Protein 3KMI (pdb70)

Structure (mmCIF, N/CA/C/O backbone):
data_3KMI
#
_entry.id   3KMI
#
_cell.length_a   58.378
_cell.length_b   66.242
_cell.length_c   87.189
_cell.angle_alpha   90.00
_cell.angle_beta   90.00
_cell.angle_gamma   90.00
#
_symmetry.space_group_name_H-M   'P 21 21 21'
#
loop_
_entity.id
_entity.type
_entity.pdbx_description
1 polymer 'Putative membrane protein COG4129'
2 non-polymer 1,2-ETHANEDIOL
3 non-polymer 'FORMIC ACID'
4 water water
#
loop_
_atom_site.group_PDB
_atom_site.id
_atom_site.type_symbol
_atom_site.label_atom_id
_atom_site.label_alt_id
_atom_site.label_comp_id
_atom_site.label_asym_id
_atom_site.label_entity_id
_atom_site.label_seq_id
_atom_site.pdbx_PDB_ins_code
_atom_site.Cartn_x
_atom_site.Cartn_y
_atom_site.Cartn_z
_atom_site.occupancy
_atom_site.B_iso_or_equiv
_atom_site.auth_seq_id
_atom_site.auth_comp_id
_atom_site.auth_asym_id
_atom_site.auth_atom_id
_atom_site.pdbx_PDB_model_num
ATOM 1 N N . ASN A 1 6 ? 47.996 72.403 23.212 1.00 60.47 146 ASN A N 1
ATOM 2 C CA . ASN A 1 6 ? 47.335 71.475 22.244 1.00 60.31 146 ASN A CA 1
ATOM 3 C C . ASN A 1 6 ? 47.779 70.007 22.389 1.00 60.22 146 ASN A C 1
ATOM 4 O O . ASN A 1 6 ? 47.240 69.136 21.705 1.00 60.33 146 ASN A O 1
ATOM 6 N N . ILE A 1 7 ? 48.742 69.738 23.274 1.00 60.04 147 ILE A N 1
ATOM 7 C CA . ILE A 1 7 ? 49.249 68.366 23.508 1.00 59.53 147 ILE A CA 1
ATOM 8 C C . ILE A 1 7 ? 48.387 67.508 24.452 1.00 59.28 147 ILE A C 1
ATOM 9 O O . ILE A 1 7 ? 48.294 66.291 24.277 1.00 59.34 147 ILE A O 1
ATOM 14 N N . HIS A 1 8 ? 47.776 68.130 25.459 1.00 58.49 148 HIS A N 1
ATOM 15 C CA . HIS A 1 8 ? 46.855 67.404 26.338 1.00 57.49 148 HIS A CA 1
ATOM 16 C C . HIS A 1 8 ? 45.603 67.009 25.567 1.00 55.88 148 HIS A C 1
ATOM 17 O O . HIS A 1 8 ? 45.207 65.842 25.580 1.00 56.08 148 HIS A O 1
ATOM 24 N N . LYS A 1 9 ? 45.011 67.988 24.881 1.00 53.76 149 LYS A N 1
ATOM 25 C CA . LYS A 1 9 ? 43.879 67.781 23.982 1.00 51.31 149 LYS A CA 1
ATOM 26 C C . LYS A 1 9 ? 44.104 66.619 22.999 1.00 49.25 149 LYS A C 1
ATOM 27 O O . LYS A 1 9 ? 43.247 65.729 22.889 1.00 49.55 149 LYS A O 1
ATOM 29 N N . ILE A 1 10 ? 45.244 66.626 22.310 1.00 45.59 150 ILE A N 1
ATOM 30 C CA . ILE A 1 10 ? 45.544 65.598 21.318 1.00 42.32 150 ILE A CA 1
ATOM 31 C C . ILE A 1 10 ? 45.802 64.210 21.937 1.00 40.09 150 ILE A C 1
ATOM 32 O O . ILE A 1 10 ? 45.377 63.186 21.370 1.00 39.44 150 ILE A O 1
ATOM 37 N N A HIS A 1 11 ? 46.474 64.174 23.086 0.50 38.42 151 HIS A N 1
ATOM 38 N N B HIS A 1 11 ? 46.483 64.189 23.087 0.50 38.54 151 HIS A N 1
ATOM 39 C CA A HIS A 1 11 ? 46.734 62.902 23.759 0.50 36.66 151 HIS A CA 1
ATOM 40 C CA B HIS A 1 11 ? 46.750 62.955 23.842 0.50 36.90 151 HIS A CA 1
ATOM 41 C C A HIS A 1 11 ? 45.464 62.297 24.361 0.50 35.43 151 HIS A C 1
ATOM 42 C C B HIS A 1 11 ? 45.460 62.318 24.335 0.50 35.56 151 HIS A C 1
ATOM 43 O O A HIS A 1 11 ? 45.283 61.086 24.313 0.50 35.29 151 HIS A O 1
ATOM 44 O O B HIS A 1 11 ? 45.262 61.118 24.184 0.50 35.37 151 HIS A O 1
ATOM 57 N N . GLU A 1 12 ? 44.581 63.136 24.902 1.00 34.11 152 GLU A N 1
ATOM 58 C CA . GLU A 1 12 ? 43.301 62.659 25.432 1.00 31.87 152 GLU A CA 1
ATOM 59 C C . GLU A 1 12 ? 42.437 62.009 24.358 1.00 29.29 152 GLU A C 1
ATOM 60 O O . GLU A 1 12 ? 41.801 60.983 24.609 1.00 28.80 152 GLU A O 1
ATOM 66 N N . VAL A 1 13 ? 42.426 62.638 23.179 1.00 26.25 153 VAL A N 1
ATOM 67 C CA . VAL A 1 13 ? 41.665 62.201 22.016 1.00 23.14 153 VAL A CA 1
ATOM 68 C C . VAL A 1 13 ? 42.195 60.851 21.508 1.00 22.04 153 VAL A C 1
ATOM 69 O O . VAL A 1 13 ? 41.410 59.939 21.223 1.00 20.85 153 VAL A O 1
ATOM 73 N N A GLN A 1 14 ? 43.517 60.722 21.406 0.50 21.17 154 GLN A N 1
ATOM 74 N N B GLN A 1 14 ? 43.516 60.731 21.393 0.50 21.03 154 GLN A N 1
ATOM 75 C CA A GLN A 1 14 ? 44.125 59.475 20.947 0.50 20.93 154 GLN A CA 1
ATOM 76 C CA B GLN A 1 14 ? 44.136 59.482 20.959 0.50 20.67 154 GLN A CA 1
ATOM 77 C C A GLN A 1 14 ? 43.911 58.354 21.977 0.50 20.39 154 GLN A C 1
ATOM 78 C C B GLN A 1 14 ? 43.894 58.361 21.977 0.50 20.24 154 GLN A C 1
ATOM 79 O O A GLN A 1 14 ? 43.698 57.195 21.606 0.50 20.09 154 GLN A O 1
ATOM 80 O O B GLN A 1 14 ? 43.649 57.211 21.599 0.50 19.92 154 GLN A O 1
ATOM 91 N N . LYS A 1 15 ? 43.945 58.715 23.261 1.00 19.71 155 LYS A N 1
ATOM 92 C CA . LYS A 1 15 ? 43.618 57.799 24.359 1.00 19.26 155 LYS A CA 1
ATOM 93 C C . LYS A 1 15 ? 42.159 57.289 24.285 1.00 18.22 155 LYS A C 1
ATOM 94 O O . LYS A 1 15 ? 41.895 56.091 24.434 1.00 17.35 155 LYS A O 1
ATOM 100 N N . LYS A 1 16 ? 41.223 58.209 24.061 1.00 16.18 156 LYS A N 1
ATOM 101 C CA . LYS A 1 16 ? 39.820 57.840 23.940 1.00 15.55 156 LYS A CA 1
ATOM 102 C C . LYS A 1 16 ? 39.565 56.940 22.711 1.00 14.10 156 LYS A C 1
ATOM 103 O O . LYS A 1 16 ? 38.796 55.975 22.791 1.00 12.53 156 LYS A O 1
ATOM 109 N N . LEU A 1 17 ? 40.181 57.260 21.568 1.00 13.12 157 LEU A N 1
ATOM 110 C CA . LEU A 1 17 ? 40.043 56.420 20.365 1.00 13.46 157 LEU A CA 1
ATOM 111 C C . LEU A 1 17 ? 40.566 54.992 20.607 1.00 13.37 157 LEU A C 1
ATOM 112 O O . LEU A 1 17 ? 39.909 54.027 20.235 1.00 13.73 157 LEU A O 1
ATOM 117 N N . GLN A 1 18 ? 41.732 54.878 21.224 1.00 13.58 158 GLN A N 1
ATOM 118 C CA . GLN A 1 18 ? 42.241 53.565 21.611 1.00 14.29 158 GLN A CA 1
ATOM 119 C C . GLN A 1 18 ? 41.269 52.796 22.509 1.00 13.95 158 GLN A C 1
ATOM 120 O O . GLN A 1 18 ? 41.078 51.599 22.345 1.00 13.45 158 GLN A O 1
ATOM 126 N N . GLU A 1 19 ? 40.701 53.494 23.488 1.00 13.68 159 GLU A N 1
ATOM 127 C CA . GLU A 1 19 ? 39.759 52.884 24.409 1.00 12.88 159 GLU A CA 1
ATOM 128 C C . GLU A 1 19 ? 38.525 52.393 23.631 1.00 11.48 159 GLU A C 1
ATOM 129 O O . GLU A 1 19 ? 38.068 51.296 23.860 1.00 9.81 159 GLU A O 1
ATOM 135 N N . GLU A 1 20 ? 38.027 53.177 22.682 1.00 10.31 160 GLU A N 1
ATOM 136 C CA . GLU A 1 20 ? 36.910 52.737 21.855 1.00 11.57 160 GLU A CA 1
ATOM 137 C C . GLU A 1 20 ? 37.213 51.565 20.936 1.00 10.11 160 GLU A C 1
ATOM 138 O O . GLU A 1 20 ? 36.353 50.714 20.725 1.00 11.20 160 GLU A O 1
ATOM 144 N N . VAL A 1 21 ? 38.420 51.521 20.404 1.00 9.80 161 VAL A N 1
ATOM 145 C CA . VAL A 1 21 ? 38.883 50.384 19.617 1.00 9.56 161 VAL A CA 1
ATOM 146 C C . VAL A 1 21 ? 38.852 49.130 20.511 1.00 9.99 161 VAL A C 1
ATOM 147 O O . VAL A 1 21 ? 38.367 48.068 20.109 1.00 9.95 161 VAL A O 1
ATOM 151 N N . SER A 1 22 ? 39.320 49.283 21.733 1.00 9.75 162 SER A N 1
ATOM 152 C CA . SER A 1 22 ? 39.433 48.097 22.613 1.00 9.94 162 SER A CA 1
ATOM 153 C C . SER A 1 22 ? 38.050 47.592 22.972 1.00 9.41 162 SER A C 1
ATOM 154 O O . SER A 1 22 ? 37.813 46.377 23.029 1.00 9.24 162 SER A O 1
ATOM 157 N N . ILE A 1 23 ? 37.133 48.531 23.195 1.00 8.93 163 ILE A N 1
ATOM 158 C CA . ILE A 1 23 ? 35.746 48.168 23.500 1.00 9.95 163 ILE A CA 1
ATOM 159 C C . ILE A 1 23 ? 35.143 47.266 22.402 1.00 9.59 163 ILE A C 1
ATOM 160 O O . ILE A 1 23 ? 34.521 46.253 22.702 1.00 9.43 163 ILE A O 1
ATOM 165 N N . VAL A 1 24 ? 35.335 47.648 21.142 1.00 9.39 164 VAL A N 1
ATOM 166 C CA . VAL A 1 24 ? 34.811 46.890 20.012 1.00 9.84 164 VAL A CA 1
ATOM 167 C C . VAL A 1 24 ? 35.557 45.547 19.967 1.00 9.43 164 VAL A C 1
ATOM 168 O O . VAL A 1 24 ? 34.965 44.531 19.675 1.00 9.79 164 VAL A O 1
ATOM 172 N N . LEU A 1 25 ? 36.867 45.561 20.189 1.00 8.84 165 LEU A N 1
ATOM 173 C CA . LEU A 1 25 ? 37.631 44.310 20.189 1.00 9.26 165 LEU A CA 1
ATOM 174 C C . LEU A 1 25 ? 37.082 43.299 21.213 1.00 9.15 165 LEU A C 1
ATOM 175 O O . LEU A 1 25 ? 36.913 42.100 20.924 1.00 8.53 165 LEU A O 1
ATOM 180 N N . ILE A 1 26 ? 36.811 43.780 22.417 1.00 9.68 166 ILE A N 1
ATOM 181 C CA . ILE A 1 26 ? 36.267 42.919 23.467 1.00 9.64 166 ILE A CA 1
ATOM 182 C C . ILE A 1 26 ? 34.852 42.414 23.080 1.00 10.69 166 ILE A C 1
ATOM 183 O O . ILE A 1 26 ? 34.492 41.268 23.379 1.00 10.14 166 ILE A O 1
ATOM 188 N N . ASP A 1 27 ? 34.059 43.274 22.428 1.00 10.49 167 ASP A N 1
ATOM 189 C CA . ASP A 1 27 ? 32.737 42.824 21.922 1.00 11.97 167 ASP A CA 1
ATOM 190 C C . ASP A 1 27 ? 32.937 41.643 21.013 1.00 12.11 167 ASP A C 1
ATOM 191 O O . ASP A 1 27 ? 32.162 40.701 21.084 1.00 12.86 167 ASP A O 1
ATOM 196 N N . ILE A 1 28 ? 33.951 41.717 20.138 1.00 11.06 168 ILE A N 1
ATOM 197 C CA . ILE A 1 28 ? 34.281 40.593 19.240 1.00 11.54 168 ILE A CA 1
ATOM 198 C C . ILE A 1 28 ? 34.614 39.285 20.013 1.00 10.83 168 ILE A C 1
ATOM 199 O O . ILE A 1 28 ? 34.025 38.205 19.757 1.00 11.02 168 ILE A O 1
ATOM 204 N N . ALA A 1 29 ? 35.505 39.382 20.980 1.00 10.51 169 ALA A N 1
ATOM 205 C CA . ALA A 1 29 ? 35.838 38.213 21.830 1.00 9.75 169 ALA A CA 1
ATOM 206 C C . ALA A 1 29 ? 34.552 37.594 22.443 1.00 10.56 169 ALA A C 1
ATOM 207 O O . ALA A 1 29 ? 34.445 36.372 22.546 1.00 9.61 169 ALA A O 1
ATOM 209 N N . ASP A 1 30 ? 33.609 38.435 22.878 1.00 11.24 170 ASP A N 1
ATOM 210 C CA . ASP A 1 30 ? 32.354 37.953 23.505 1.00 12.28 170 ASP A CA 1
ATOM 211 C C . ASP A 1 30 ? 31.443 37.254 22.506 1.00 12.38 170 ASP A C 1
ATOM 212 O O . ASP A 1 30 ? 30.662 36.358 22.863 1.00 12.35 170 ASP A O 1
ATOM 217 N N . ILE A 1 31 ? 31.486 37.704 21.256 1.00 11.57 171 ILE A N 1
ATOM 218 C CA . ILE A 1 31 ? 30.662 37.106 20.207 1.00 12.09 171 ILE A CA 1
ATOM 219 C C . ILE A 1 31 ? 31.118 35.666 19.906 1.00 11.97 171 ILE A C 1
ATOM 220 O O . ILE A 1 31 ? 30.282 34.759 19.715 1.00 10.99 171 ILE A O 1
ATOM 225 N N . ILE A 1 32 ? 32.436 35.437 19.924 1.00 11.02 172 ILE A N 1
ATOM 226 C CA . ILE A 1 32 ? 32.960 34.071 19.723 1.00 10.30 172 ILE A CA 1
ATOM 227 C C . ILE A 1 32 ? 32.304 33.076 20.686 1.00 11.08 172 ILE A C 1
ATOM 228 O O . ILE A 1 32 ? 31.911 31.972 20.275 1.00 10.27 172 ILE A O 1
ATOM 233 N N . VAL A 1 33 ? 32.169 33.483 21.951 1.00 11.89 173 VAL A N 1
ATOM 234 C CA . VAL A 1 33 ? 31.659 32.607 23.017 1.00 14.09 173 VAL A CA 1
ATOM 235 C C . VAL A 1 33 ? 30.134 32.607 23.090 1.00 15.41 173 VAL A C 1
ATOM 236 O O . VAL A 1 33 ? 29.549 31.585 23.383 1.00 16.63 173 VAL A O 1
ATOM 240 N N . ASN A 1 34 ? 29.497 33.739 22.815 1.00 18.77 174 ASN A N 1
ATOM 241 C CA . ASN A 1 34 ? 28.013 33.814 22.749 1.00 21.23 174 ASN A CA 1
ATOM 242 C C . ASN A 1 34 ? 27.493 34.376 21.435 1.00 22.40 174 ASN A C 1
ATOM 243 O O . ASN A 1 34 ? 27.070 35.525 21.404 1.00 22.83 174 ASN A O 1
ATOM 248 N N . PRO A 1 35 ? 27.515 33.584 20.342 1.00 24.07 175 PRO A N 1
ATOM 249 C CA . PRO A 1 35 ? 27.151 34.153 19.033 1.00 25.64 175 PRO A CA 1
ATOM 250 C C . PRO A 1 35 ? 25.775 34.838 18.984 1.00 27.16 175 PRO A C 1
ATOM 251 O O . PRO A 1 35 ? 25.599 35.834 18.270 1.00 27.31 175 PRO A O 1
ATOM 255 N N . LYS A 1 36 ? 24.824 34.313 19.750 1.00 28.61 176 LYS A N 1
ATOM 256 C CA . LYS A 1 36 ? 23.420 34.685 19.584 1.00 30.40 176 LYS A CA 1
ATOM 257 C C . LYS A 1 36 ? 22.946 35.706 20.612 1.00 31.04 176 LYS A C 1
ATOM 258 O O . LYS A 1 36 ? 21.856 36.274 20.465 1.00 31.46 176 LYS A O 1
ATOM 264 N N . LYS A 1 37 ? 23.756 35.937 21.646 1.00 31.69 177 LYS A N 1
ATOM 265 C CA . LYS A 1 37 ? 23.443 36.972 22.630 1.00 31.54 177 LYS A CA 1
ATOM 266 C C . LYS A 1 37 ? 23.461 38.346 21.967 1.00 31.30 177 LYS A C 1
ATOM 267 O O . LYS A 1 37 ? 24.408 38.716 21.240 1.00 31.00 177 LYS A O 1
ATOM 273 N N . GLU A 1 38 ? 22.379 39.088 22.199 1.00 30.72 178 GLU A N 1
ATOM 274 C CA . GLU A 1 38 ? 22.348 40.502 21.889 1.00 29.65 178 GLU A CA 1
ATOM 275 C C . GLU A 1 38 ? 23.612 41.141 22.439 1.00 28.51 178 GLU A C 1
ATOM 276 O O . GLU A 1 38 ? 23.988 40.924 23.601 1.00 28.37 178 GLU A O 1
ATOM 282 N N . ASN A 1 39 ? 24.285 41.908 21.594 1.00 27.01 179 ASN A N 1
ATOM 283 C CA . ASN A 1 39 ? 25.561 42.451 21.971 1.00 25.39 179 ASN A CA 1
ATOM 284 C C . ASN A 1 39 ? 25.752 43.907 21.499 1.00 23.73 179 ASN A C 1
ATOM 285 O O . ASN A 1 39 ? 24.926 44.439 20.748 1.00 24.24 179 ASN A O 1
ATOM 290 N N . GLY A 1 40 ? 26.819 44.546 21.976 1.00 21.25 180 GLY A N 1
ATOM 291 C CA . GLY A 1 40 ? 27.041 45.965 21.745 1.00 18.23 180 GLY A CA 1
ATOM 292 C C . GLY A 1 40 ? 27.958 46.310 20.586 1.00 16.35 180 GLY A C 1
ATOM 293 O O . GLY A 1 40 ? 28.250 47.483 20.386 1.00 15.27 180 GLY A O 1
ATOM 294 N N . TYR A 1 41 ? 28.375 45.314 19.809 1.00 14.24 181 TYR A N 1
ATOM 295 C CA . TYR A 1 41 ? 29.268 45.531 18.664 1.00 15.01 181 TYR A CA 1
ATOM 296 C C . TYR A 1 41 ? 28.798 46.687 17.795 1.00 14.77 181 TYR A C 1
ATOM 297 O O . TYR A 1 41 ? 29.595 47.599 17.476 1.00 15.25 181 TYR A O 1
ATOM 306 N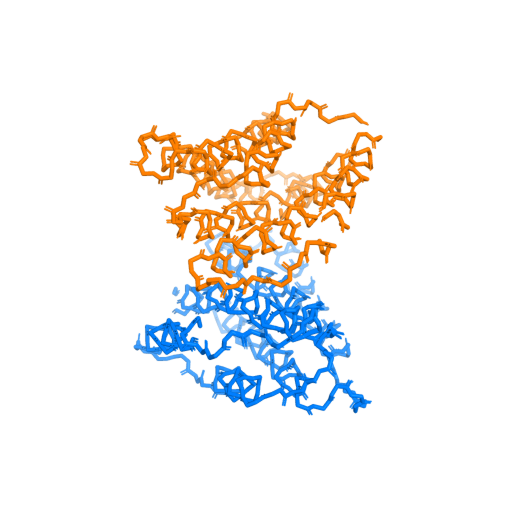 N . SER A 1 42 ? 27.515 46.687 17.443 1.00 13.13 182 SER A N 1
ATOM 307 C CA . SER A 1 42 ? 27.019 47.654 16.479 1.00 14.01 182 SER A CA 1
ATOM 308 C C . SER A 1 42 ? 27.070 49.065 17.019 1.00 14.05 182 SER A C 1
ATOM 309 O O . SER A 1 42 ? 27.582 49.992 16.368 1.00 12.46 182 SER A O 1
ATOM 312 N N . ARG A 1 43 ? 26.494 49.219 18.205 1.00 13.86 183 ARG A N 1
ATOM 313 C CA . ARG A 1 43 ? 26.502 50.487 18.908 1.00 14.25 183 ARG A CA 1
ATOM 314 C C . ARG A 1 43 ? 27.924 50.962 19.122 1.00 12.47 183 ARG A C 1
ATOM 315 O O . ARG A 1 43 ? 28.232 52.132 18.899 1.00 12.19 183 ARG A O 1
ATOM 323 N N . ASP A 1 44 ? 28.806 50.051 19.511 1.00 11.07 184 ASP A N 1
ATOM 324 C CA . ASP A 1 44 ? 30.174 50.455 19.868 1.00 9.99 184 ASP A CA 1
ATOM 325 C C . ASP A 1 44 ? 31.020 50.839 18.665 1.00 9.53 184 ASP A C 1
ATOM 326 O O . ASP A 1 44 ? 31.856 51.748 18.738 1.00 8.44 184 ASP A O 1
ATOM 331 N N . LEU A 1 45 ? 30.822 50.129 17.555 1.00 9.74 185 LEU A N 1
ATOM 332 C CA . LEU A 1 45 ? 31.422 50.499 16.279 1.00 9.70 185 LEU A CA 1
ATOM 333 C C . LEU A 1 45 ? 30.940 51.841 15.739 1.00 9.64 185 LEU A C 1
ATOM 334 O O . LEU A 1 45 ? 31.739 52.653 15.287 1.00 10.51 185 LEU A O 1
ATOM 339 N N . TYR A 1 46 ? 29.638 52.083 15.791 1.00 10.84 186 TYR A N 1
ATOM 340 C CA . TYR A 1 46 ? 29.125 53.386 15.442 1.00 12.27 186 TYR A CA 1
ATOM 341 C C . TYR A 1 46 ? 29.731 54.512 16.280 1.00 12.02 186 TYR A C 1
ATOM 342 O O . TYR A 1 46 ? 30.066 55.546 15.752 1.00 12.50 186 TYR A O 1
ATOM 351 N N . THR A 1 47 ? 29.868 54.314 17.582 1.00 12.08 187 THR A N 1
ATOM 352 C CA . THR A 1 47 ? 30.453 55.344 18.449 1.00 12.22 187 THR A CA 1
ATOM 353 C C . THR A 1 47 ? 31.909 55.634 18.025 1.00 11.54 187 THR A C 1
ATOM 354 O O . THR A 1 47 ? 32.356 56.794 17.935 1.00 12.06 187 THR A O 1
ATOM 358 N N . LEU A 1 48 ? 32.656 54.573 17.792 1.00 11.79 188 LEU A N 1
ATOM 359 C CA . LEU A 1 48 ? 34.041 54.694 17.338 1.00 10.12 188 LEU A CA 1
ATOM 360 C C . LEU A 1 48 ? 34.117 55.372 15.978 1.00 10.12 188 LEU A C 1
ATOM 361 O O . LEU A 1 48 ? 34.945 56.265 15.795 1.00 11.07 188 LEU A O 1
ATOM 366 N N . ASN A 1 49 ? 33.276 54.963 15.021 1.00 10.91 189 ASN A N 1
ATOM 367 C CA . ASN A 1 49 ? 33.267 55.632 13.724 1.00 12.02 189 ASN A CA 1
ATOM 368 C C . ASN A 1 49 ? 32.930 57.122 13.888 1.00 13.05 189 ASN A C 1
ATOM 369 O O . ASN A 1 49 ? 33.533 57.968 13.210 1.00 14.56 189 ASN A O 1
ATOM 374 N N . SER A 1 50 ? 31.961 57.439 14.763 1.00 13.06 190 SER A N 1
ATOM 375 C CA . SER A 1 50 ? 31.549 58.854 14.930 1.00 13.18 190 SER A CA 1
ATOM 376 C C . SER A 1 50 ? 32.698 59.690 15.555 1.00 12.24 190 SER A C 1
ATOM 377 O O . SER A 1 50 ? 32.905 60.862 15.189 1.00 11.62 190 SER A O 1
ATOM 380 N N . LEU A 1 51 ? 33.435 59.095 16.487 1.00 11.32 191 LEU A N 1
ATOM 381 C CA . LEU A 1 51 ? 34.640 59.754 17.062 1.00 11.45 191 LEU A CA 1
ATOM 382 C C . LEU A 1 51 ? 35.813 59.900 16.103 1.00 11.76 191 LEU A C 1
ATOM 383 O O . LEU A 1 51 ? 36.602 60.895 16.169 1.00 11.56 191 LEU A O 1
ATOM 388 N N . ILE A 1 52 ? 35.987 58.909 15.234 1.00 11.58 192 ILE A N 1
ATOM 389 C CA . ILE A 1 52 ? 37.011 59.012 14.205 1.00 11.91 192 ILE A CA 1
ATOM 390 C C . ILE A 1 52 ? 36.647 60.177 13.300 1.00 12.78 192 ILE A C 1
ATOM 391 O O . ILE A 1 52 ? 37.512 61.005 12.955 1.00 11.50 192 ILE A O 1
ATOM 396 N N . ASP A 1 53 ? 35.353 60.289 12.959 1.00 12.92 193 ASP A N 1
ATOM 397 C CA . ASP A 1 53 ? 34.929 61.369 12.046 1.00 14.01 193 ASP A CA 1
ATOM 398 C C . ASP A 1 53 ? 35.031 62.745 12.685 1.00 13.69 193 ASP A C 1
ATOM 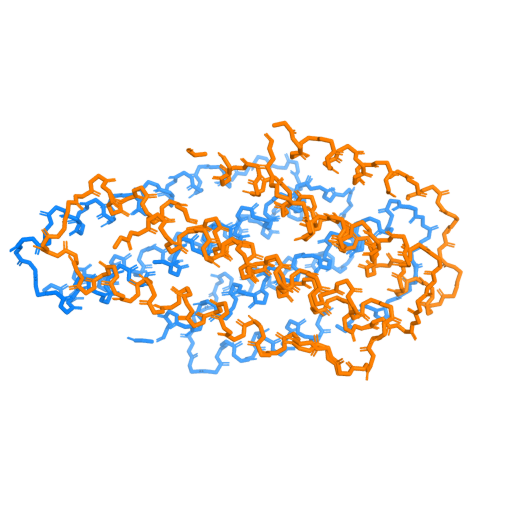399 O O . ASP A 1 53 ? 35.476 63.684 12.045 1.00 13.98 193 ASP A O 1
ATOM 404 N N . SER A 1 54 ? 34.555 62.878 13.920 1.00 13.70 194 SER A N 1
ATOM 405 C CA . SER A 1 54 ? 34.636 64.172 14.573 1.00 13.90 194 SER A CA 1
ATOM 406 C C . SER A 1 54 ? 36.097 64.581 14.820 1.00 13.96 194 SER A C 1
ATOM 407 O O . SER A 1 54 ? 36.452 65.769 14.705 1.00 14.94 194 SER A O 1
ATOM 410 N N . SER A 1 55 ? 36.950 63.615 15.137 1.00 13.81 195 SER A N 1
ATOM 411 C CA . SER A 1 55 ? 38.328 63.938 15.422 1.00 13.79 195 SER A CA 1
ATOM 412 C C . SER A 1 55 ? 39.008 64.440 14.180 1.00 13.93 195 SER A C 1
ATOM 413 O O . SER A 1 55 ? 39.740 65.430 14.228 1.00 14.96 195 SER A O 1
ATOM 416 N N . ILE A 1 56 ? 38.750 63.795 13.048 1.00 14.04 196 ILE A N 1
ATOM 417 C CA . ILE A 1 56 ? 39.361 64.212 11.783 1.00 14.24 196 ILE A CA 1
ATOM 418 C C . ILE A 1 56 ? 38.797 65.539 11.313 1.00 15.02 196 ILE A C 1
ATOM 419 O O . ILE A 1 56 ? 39.560 66.422 10.891 1.00 14.34 196 ILE A O 1
ATOM 424 N N . SER A 1 57 ? 37.473 65.702 11.436 1.00 14.68 197 SER A N 1
ATOM 425 C CA . SER A 1 57 ? 36.814 66.934 11.014 1.00 15.94 197 SER A CA 1
ATOM 426 C C . SER A 1 57 ? 37.338 68.114 11.806 1.00 16.48 197 SER A C 1
ATOM 427 O O . SER A 1 57 ? 37.585 69.180 11.241 1.00 17.15 197 SER A O 1
ATOM 430 N N . GLU A 1 58 ? 37.518 67.921 13.107 1.00 17.19 198 GLU A N 1
ATOM 431 C CA . GLU A 1 58 ? 38.121 68.947 13.951 1.00 18.37 198 GLU A CA 1
ATOM 432 C C . GLU A 1 58 ? 39.562 69.286 13.518 1.00 17.96 198 GLU A C 1
ATOM 433 O O . GLU A 1 58 ? 39.942 70.448 13.465 1.00 17.09 198 GLU A O 1
ATOM 439 N N . THR A 1 59 ? 40.331 68.274 13.153 1.00 17.77 199 THR A N 1
ATOM 440 C CA . THR A 1 59 ? 41.700 68.505 12.723 1.00 17.74 199 THR A CA 1
ATOM 441 C C . THR A 1 59 ? 41.715 69.318 11.417 1.00 17.79 199 THR A C 1
ATOM 442 O O . THR A 1 59 ? 42.517 70.236 11.275 1.00 17.68 199 THR A O 1
ATOM 446 N N . TYR A 1 60 ? 40.803 68.997 10.494 1.00 18.16 200 TYR A N 1
ATOM 447 C CA . TYR A 1 60 ? 40.732 69.650 9.184 1.00 19.20 200 TYR A CA 1
ATOM 448 C C . TYR A 1 60 ? 40.309 71.094 9.338 1.00 19.41 200 TYR A C 1
ATOM 449 O O . TYR A 1 60 ? 40.800 71.971 8.636 1.00 18.42 200 TYR A O 1
ATOM 458 N N . ASP A 1 61 ? 39.361 71.313 10.244 1.00 19.58 201 ASP A N 1
ATOM 459 C CA . ASP A 1 61 ? 38.859 72.638 10.562 1.00 20.47 201 ASP A CA 1
ATOM 460 C C . ASP A 1 61 ? 39.999 73.591 10.944 1.00 21.13 201 ASP A C 1
ATOM 461 O O . ASP A 1 61 ? 39.929 74.798 10.642 1.00 20.28 201 ASP A O 1
ATOM 466 N N . ASN A 1 62 ? 41.041 73.035 11.568 1.00 21.70 202 ASN A N 1
ATOM 467 C CA . ASN A 1 62 ? 42.094 73.819 12.235 1.00 22.90 202 ASN A CA 1
ATOM 468 C C . ASN A 1 62 ? 43.439 73.734 11.558 1.00 23.85 202 ASN A C 1
ATOM 469 O O . ASN A 1 62 ? 44.452 74.127 12.146 1.00 24.13 202 ASN A O 1
ATOM 474 N N . ILE A 1 63 ? 43.479 73.232 10.331 1.00 24.68 203 ILE A N 1
ATOM 475 C CA . ILE A 1 63 ? 44.750 73.206 9.604 1.00 25.44 203 ILE A CA 1
ATOM 476 C C . ILE A 1 63 ? 45.322 74.625 9.455 1.00 25.93 203 ILE A C 1
ATOM 477 O O . ILE A 1 63 ? 46.543 74.818 9.558 1.00 25.68 203 ILE A O 1
ATOM 482 N N A ASN A 1 64 ? 44.447 75.608 9.241 0.50 25.94 204 ASN A N 1
ATOM 483 N N B ASN A 1 64 ? 44.430 75.601 9.252 0.50 25.78 204 ASN A N 1
ATOM 484 C CA A ASN A 1 64 ? 44.868 76.996 9.062 0.50 26.18 204 ASN A CA 1
ATOM 485 C CA B ASN A 1 64 ? 44.804 77.006 9.078 0.50 25.87 204 ASN A CA 1
ATOM 486 C C A ASN A 1 64 ? 45.546 77.617 10.286 0.50 26.06 204 ASN A C 1
ATOM 487 C C B ASN A 1 64 ? 45.510 77.630 10.284 0.50 25.87 204 ASN A C 1
ATOM 488 O O A ASN A 1 64 ? 46.350 78.532 10.141 0.50 26.26 204 ASN A O 1
ATOM 489 O O B ASN A 1 64 ? 46.301 78.553 10.122 0.50 26.07 204 ASN A O 1
ATOM 498 N N . ASN A 1 65 ? 45.226 77.106 11.475 1.00 25.98 205 ASN A N 1
ATOM 499 C CA . ASN A 1 65 ? 45.731 77.649 12.734 1.00 26.28 205 ASN A CA 1
ATOM 500 C C . ASN A 1 65 ? 46.588 76.687 13.561 1.00 26.77 205 ASN A C 1
ATOM 501 O O . ASN A 1 65 ? 46.921 76.979 14.712 1.00 26.97 205 ASN A O 1
ATOM 506 N N . THR A 1 66 ? 46.958 75.546 12.989 1.00 27.24 206 THR A N 1
ATOM 507 C CA . THR A 1 66 ? 47.737 74.568 13.748 1.00 27.09 206 THR A CA 1
ATOM 508 C C . THR A 1 66 ? 49.156 74.422 13.245 1.00 27.12 206 THR A C 1
ATOM 509 O O . THR A 1 66 ? 49.421 74.502 12.033 1.00 27.03 206 THR A O 1
ATOM 513 N N . LEU A 1 67 ? 50.070 74.230 14.197 1.00 26.79 207 LEU A N 1
ATOM 514 C CA . LEU A 1 67 ? 51.411 73.819 13.884 1.00 26.69 207 LEU A CA 1
ATOM 515 C C . LEU A 1 67 ? 51.241 72.571 13.035 1.00 26.83 207 LEU A C 1
ATOM 516 O O . LEU A 1 67 ? 50.738 71.546 13.527 1.00 26.21 207 LEU A O 1
ATOM 521 N N A LEU A 1 68 ? 51.641 72.659 11.768 0.50 26.68 208 LEU A N 1
ATOM 522 N N B LEU A 1 68 ? 51.639 72.660 11.763 0.50 26.69 208 LEU A N 1
ATOM 523 C CA A LEU A 1 68 ? 51.567 71.514 10.868 0.50 26.41 208 LEU A CA 1
ATOM 524 C CA B LEU A 1 68 ? 51.593 71.512 10.853 0.50 26.42 208 LEU A CA 1
ATOM 525 C C A LEU A 1 68 ? 52.243 70.281 11.498 0.50 26.41 208 LEU A C 1
ATOM 526 C C B LEU A 1 68 ? 52.236 70.279 11.506 0.50 26.41 208 LEU A C 1
ATOM 527 O O A LEU A 1 68 ? 51.967 69.146 11.114 0.50 25.97 208 LEU A O 1
ATOM 528 O O B LEU A 1 68 ? 51.935 69.143 11.146 0.50 25.95 208 LEU A O 1
ATOM 537 N N . SER A 1 69 ? 53.112 70.529 12.479 1.00 26.51 209 SER A N 1
ATOM 538 C CA . SER A 1 69 ? 53.734 69.464 13.278 1.00 26.34 209 SER A CA 1
ATOM 539 C C . SER A 1 69 ? 52.690 68.619 14.046 1.00 26.15 209 SER A C 1
ATOM 540 O O . SER A 1 69 ? 52.664 67.377 13.942 1.00 26.28 209 SER A O 1
ATOM 543 N N . ASP A 1 70 ? 51.831 69.295 14.802 1.00 25.65 2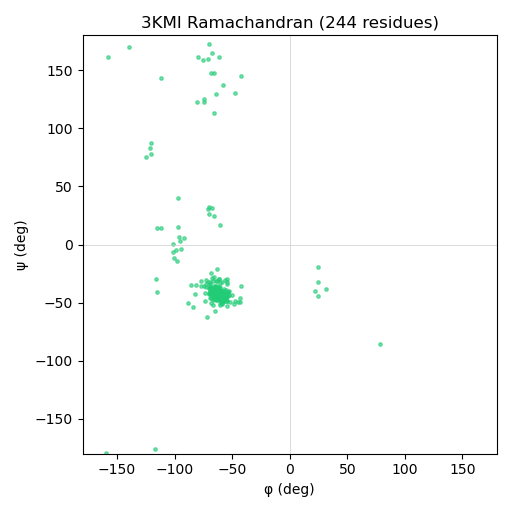10 ASP A N 1
ATOM 544 C CA . ASP A 1 70 ? 50.764 68.629 15.549 1.00 25.34 210 ASP A CA 1
ATOM 545 C C . ASP A 1 70 ? 49.744 67.977 14.610 1.00 24.33 210 ASP A C 1
ATOM 546 O O . ASP A 1 70 ? 49.236 66.903 14.914 1.00 23.57 210 ASP A O 1
ATOM 551 N N . THR A 1 71 ? 49.453 68.647 13.489 1.00 23.52 211 THR A N 1
ATOM 552 C CA . THR A 1 71 ? 48.474 68.181 12.489 1.00 22.53 211 THR A CA 1
ATOM 553 C C . THR A 1 71 ? 48.950 66.864 11.880 1.00 21.85 211 THR A C 1
ATOM 554 O O . THR A 1 71 ? 48.143 65.948 11.634 1.00 19.82 211 THR A O 1
ATOM 558 N N . ARG A 1 72 ? 50.262 66.784 11.640 1.00 20.78 212 ARG A N 1
ATOM 559 C CA . ARG A 1 72 ? 50.895 65.544 11.156 1.00 20.35 212 ARG A CA 1
ATOM 560 C C . ARG A 1 72 ? 50.832 64.407 12.173 1.00 20.24 212 ARG A C 1
ATOM 561 O O . ARG A 1 72 ? 50.349 63.328 11.844 1.00 20.11 212 ARG A O 1
ATOM 569 N N A PHE A 1 73 ? 51.331 64.649 13.388 0.50 20.25 213 PHE A N 1
ATOM 570 N N B PHE A 1 73 ? 51.312 64.642 13.398 0.50 20.18 213 PHE A N 1
ATOM 571 C CA A PHE A 1 73 ? 51.240 63.667 14.468 0.50 20.25 213 PHE A CA 1
ATOM 572 C CA B PHE A 1 73 ? 51.244 63.615 14.445 0.50 20.10 213 PHE A CA 1
ATOM 573 C C A PHE A 1 73 ? 49.814 63.170 14.590 0.50 20.19 213 PHE A C 1
ATOM 574 C C B PHE A 1 73 ? 49.805 63.182 14.682 0.50 20.13 213 PHE A C 1
ATOM 575 O O A PHE A 1 73 ? 49.579 61.989 14.828 0.50 20.16 213 PHE A O 1
ATOM 576 O O B PHE A 1 73 ? 49.552 62.054 15.102 0.50 20.14 213 PHE A O 1
ATOM 591 N N . PHE A 1 74 ? 48.860 64.079 14.417 1.00 19.48 214 PHE A N 1
ATOM 592 C CA . PHE A 1 74 ? 47.487 63.709 14.558 1.00 18.93 214 PHE A CA 1
A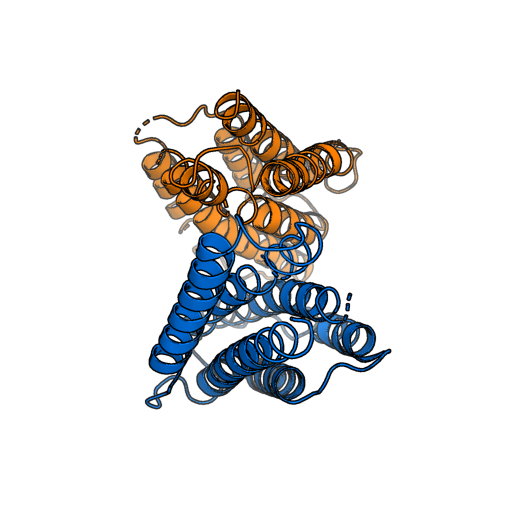TOM 593 C C . PHE A 1 74 ? 46.953 62.824 13.420 1.00 17.69 214 PHE A C 1
ATOM 594 O O . PHE A 1 74 ? 46.470 61.746 13.688 1.00 17.17 214 PHE A O 1
ATOM 602 N N . LEU A 1 75 ? 47.019 63.292 12.179 1.00 17.69 215 LEU A N 1
ATOM 603 C CA . LEU A 1 75 ? 46.435 62.553 11.049 1.00 18.55 215 LEU A CA 1
ATOM 604 C C . LEU A 1 75 ? 47.108 61.194 10.823 1.00 18.67 215 LEU A C 1
ATOM 605 O O . LEU A 1 75 ? 46.423 60.191 10.504 1.00 18.45 215 LEU A O 1
ATOM 610 N N . GLU A 1 76 ? 48.419 61.138 11.050 1.00 17.60 216 GLU A N 1
ATOM 611 C CA . GLU A 1 76 ? 49.130 59.872 11.021 1.00 17.76 216 GLU A CA 1
ATOM 612 C C . GLU A 1 76 ? 48.669 58.903 12.115 1.00 17.33 216 GLU A C 1
ATOM 613 O O . GLU A 1 76 ? 48.611 57.686 11.884 1.00 17.47 216 GLU A O 1
ATOM 619 N N . HIS A 1 77 ? 48.340 59.415 13.297 1.00 15.69 217 HIS A N 1
ATOM 620 C CA . HIS A 1 77 ? 47.813 58.560 14.336 1.00 14.24 217 HIS A CA 1
ATOM 621 C C . HIS A 1 77 ? 46.405 58.093 13.973 1.00 13.50 217 HIS A C 1
ATOM 622 O O . HIS A 1 77 ? 46.038 56.949 14.274 1.00 13.16 217 HIS A O 1
ATOM 645 N N . ASP A 1 79 ? 45.323 57.562 11.025 1.00 12.66 219 ASP A N 1
ATOM 646 C CA . ASP A 1 79 ? 45.446 56.485 10.016 1.00 12.76 219 ASP A CA 1
ATOM 647 C C . ASP A 1 79 ? 45.592 55.102 10.671 1.00 11.87 219 ASP A C 1
ATOM 648 O O . ASP A 1 79 ? 45.052 54.123 10.171 1.00 10.89 219 ASP A O 1
ATOM 653 N N . ILE A 1 80 ? 46.330 55.025 11.774 1.00 10.97 220 ILE A N 1
ATOM 654 C CA . ILE A 1 80 ? 46.443 53.785 12.548 1.00 9.87 220 ILE A CA 1
ATOM 655 C C . ILE A 1 80 ? 45.085 53.381 13.157 1.00 10.37 220 ILE A C 1
ATOM 656 O O . ILE A 1 80 ? 44.660 52.210 13.084 1.00 11.32 220 ILE A O 1
ATOM 661 N N . ILE A 1 81 ? 44.388 54.345 13.727 1.00 9.34 221 ILE A N 1
ATOM 662 C CA . ILE A 1 81 ? 43.054 54.048 14.285 1.00 9.21 221 ILE A CA 1
ATOM 663 C C . ILE A 1 81 ? 42.077 53.567 13.192 1.00 8.70 221 ILE A C 1
ATOM 664 O O . ILE A 1 81 ? 41.300 52.625 13.393 1.00 6.99 221 ILE A O 1
ATOM 669 N N . LYS A 1 82 ? 42.098 54.227 12.048 1.00 7.94 222 LYS A N 1
ATOM 670 C CA . LYS A 1 82 ? 41.252 53.793 10.929 1.00 8.48 222 LYS A CA 1
ATOM 671 C C . LYS A 1 82 ? 41.595 52.362 10.480 1.00 8.34 222 LYS A C 1
ATOM 672 O O . LYS A 1 82 ? 40.681 51.555 10.221 1.00 8.59 222 LYS A O 1
ATOM 678 N N A SER A 1 83 ? 42.891 52.059 10.407 0.50 7.07 223 SER A N 1
ATOM 679 N N B SER A 1 83 ? 42.888 52.054 10.391 0.50 7.42 223 SER A N 1
ATOM 680 C CA A SER A 1 83 ? 43.389 50.693 10.139 0.50 7.27 223 SER A CA 1
ATOM 681 C CA B SER A 1 83 ? 43.327 50.677 10.103 0.50 7.97 223 SER A CA 1
ATOM 682 C C A SER A 1 83 ? 42.913 49.651 11.179 0.50 8.18 223 SER A C 1
ATOM 683 C C B SER A 1 83 ? 42.811 49.676 11.168 0.50 8.54 223 SER A C 1
ATOM 684 O O A SER A 1 83 ? 42.570 48.508 10.830 0.50 8.23 223 SER A O 1
ATOM 685 O O B SER A 1 83 ? 42.313 48.591 10.818 0.50 8.49 223 SER A O 1
ATOM 690 N N . GLN A 1 84 ? 42.913 50.045 12.450 1.00 8.34 224 GLN A N 1
ATOM 691 C CA . GLN A 1 84 ? 42.398 49.171 13.538 1.00 8.59 224 GLN A CA 1
ATOM 692 C C . GLN A 1 84 ? 40.905 48.964 13.362 1.00 8.52 224 GLN A C 1
ATOM 693 O O . GLN A 1 84 ? 40.435 47.866 13.560 1.00 9.12 224 GLN A O 1
ATOM 699 N N . ARG A 1 85 ? 40.170 50.046 13.062 1.00 8.26 225 ARG A N 1
ATOM 700 C CA . ARG A 1 85 ? 38.714 49.970 12.841 1.00 9.05 225 ARG A CA 1
ATOM 701 C C . ARG A 1 85 ? 38.405 48.975 11.691 1.00 9.36 225 ARG A C 1
ATOM 702 O O . ARG A 1 85 ? 37.496 48.142 11.815 1.00 8.89 225 ARG A O 1
ATOM 710 N N . ASP A 1 86 ? 39.108 49.106 10.566 1.00 9.07 226 ASP A N 1
ATOM 711 C CA . ASP A 1 86 ? 38.954 48.152 9.470 1.00 10.10 226 ASP A CA 1
ATOM 712 C C . ASP A 1 86 ? 39.202 46.681 9.905 1.00 10.81 226 ASP A C 1
ATOM 713 O O . ASP A 1 86 ? 38.483 45.775 9.479 1.00 9.30 226 ASP A O 1
ATOM 718 N N . ILE A 1 87 ? 40.235 46.464 10.709 1.00 10.49 227 ILE A N 1
ATOM 719 C CA . ILE A 1 87 ? 40.603 45.095 11.157 1.00 10.68 227 ILE A CA 1
ATOM 720 C C . ILE A 1 87 ? 39.508 44.567 12.091 1.00 9.69 227 ILE A C 1
ATOM 721 O O . ILE A 1 87 ? 39.164 43.382 12.039 1.00 10.04 227 ILE A O 1
ATOM 726 N N . LEU A 1 88 ? 38.964 45.441 12.926 1.00 8.54 228 LEU A N 1
ATOM 727 C CA . LEU A 1 88 ? 37.785 45.090 13.740 1.00 9.94 228 LEU A CA 1
ATOM 728 C C . LEU A 1 88 ? 36.624 44.613 12.886 1.00 9.98 228 LEU A C 1
ATOM 729 O O . LEU A 1 88 ? 36.008 43.566 13.173 1.00 8.81 228 LEU A O 1
ATOM 734 N N . GLU A 1 89 ? 36.318 45.381 11.840 1.00 9.15 229 GLU A N 1
ATOM 735 C CA . GLU A 1 89 ? 35.274 44.938 10.899 1.00 9.56 229 GLU A CA 1
ATOM 736 C C . GLU A 1 89 ? 35.602 43.592 10.233 1.00 8.46 229 GLU A C 1
ATOM 737 O O . GLU A 1 89 ? 34.713 42.770 10.076 1.00 6.77 229 GLU A O 1
ATOM 743 N N . ASN A 1 90 ? 36.863 43.387 9.845 1.00 7.63 230 ASN A N 1
ATOM 744 C CA . ASN A 1 90 ? 37.291 42.094 9.303 1.00 8.83 230 ASN A CA 1
ATOM 745 C C . ASN A 1 90 ? 37.099 40.942 10.312 1.00 8.99 230 ASN A C 1
ATOM 746 O O . ASN A 1 90 ? 36.604 39.879 9.946 1.00 8.86 230 ASN A O 1
ATOM 751 N N A LEU A 1 91 ? 37.517 41.156 11.557 0.50 8.45 231 LEU A N 1
ATOM 752 N N B LEU A 1 91 ? 37.471 41.197 11.571 0.50 9.56 231 LEU A N 1
ATOM 753 C CA A LEU A 1 91 ? 37.319 40.149 12.597 0.50 8.57 231 LEU A CA 1
ATOM 754 C CA B LEU A 1 91 ? 37.350 40.244 12.694 0.50 10.82 231 LEU A CA 1
ATOM 755 C C A LEU A 1 91 ? 35.838 39.847 12.757 0.50 9.60 231 LEU A C 1
ATOM 756 C C B LEU A 1 91 ? 35.900 39.888 13.022 0.50 10.75 231 LEU A C 1
ATOM 757 O O A LEU A 1 91 ? 35.444 38.686 12.692 0.50 9.85 231 LEU A O 1
ATOM 758 O O B LEU A 1 91 ? 35.594 38.737 13.372 0.50 10.72 231 LEU A O 1
ATOM 767 N N . TYR A 1 92 ? 35.025 40.892 12.933 1.00 10.59 232 TYR A N 1
ATOM 768 C CA . TYR A 1 92 ? 33.572 40.706 13.093 1.00 11.32 232 TYR A CA 1
ATOM 769 C C . TYR A 1 92 ? 32.978 39.837 11.986 1.00 11.19 232 TYR A C 1
ATOM 770 O O . TYR A 1 92 ? 32.197 38.909 12.283 1.00 12.07 232 TYR A O 1
ATOM 779 N N A SER A 1 93 ? 33.290 40.148 10.726 0.50 11.21 233 SER A N 1
ATOM 780 N N B SER A 1 93 ? 33.347 40.129 10.727 0.50 11.79 233 SER A N 1
ATOM 781 C CA A SER A 1 93 ? 32.813 39.343 9.601 0.50 10.50 233 SER A CA 1
ATOM 782 C CA B SER A 1 93 ? 32.869 39.379 9.548 0.50 11.73 233 SER A CA 1
ATOM 783 C C A SER A 1 93 ? 33.194 37.877 9.820 0.50 10.54 233 SER A C 1
ATOM 784 C C B SER A 1 93 ? 33.299 37.915 9.571 0.50 11.26 233 SER A C 1
ATOM 785 O O A SER A 1 93 ? 32.342 36.984 9.701 0.50 10.31 233 SER A O 1
ATOM 786 O O B SER A 1 93 ? 32.586 37.062 9.028 0.50 11.31 233 SER A O 1
ATOM 791 N N . TYR A 1 94 ? 34.455 37.627 10.185 1.00 9.62 234 TYR A N 1
ATOM 792 C CA . TYR A 1 94 ? 34.918 36.251 10.355 1.00 10.08 234 TYR A CA 1
ATOM 793 C C . TYR A 1 94 ? 34.204 35.552 11.519 1.00 9.24 234 TYR A C 1
ATOM 794 O O . TYR A 1 94 ? 33.675 34.464 11.354 1.00 9.33 234 TYR A O 1
ATOM 803 N N A VAL A 1 95 ? 34.166 36.183 12.690 0.50 8.51 235 VAL A N 1
ATOM 804 N N B VAL A 1 95 ? 34.185 36.200 12.681 0.50 8.68 235 VAL A N 1
ATOM 805 C CA A VAL A 1 95 ? 33.585 35.518 13.869 0.50 8.11 235 VAL A CA 1
ATOM 806 C CA B VAL A 1 95 ? 33.654 35.585 13.903 0.50 8.54 235 VAL A CA 1
ATOM 807 C C A VAL A 1 95 ? 32.090 35.315 13.695 0.50 7.84 235 VAL A C 1
ATOM 808 C C B VAL A 1 95 ? 32.177 35.275 13.760 0.50 7.87 235 VAL A C 1
ATOM 809 O O A VAL A 1 95 ? 31.546 34.331 14.188 0.50 8.05 235 VAL A O 1
ATOM 810 O O B VAL A 1 95 ? 31.701 34.250 14.251 0.50 7.96 235 VAL A O 1
ATOM 817 N N A SER A 1 96 ? 31.442 36.216 12.963 0.50 8.35 236 SER A N 1
ATOM 818 N N B SER A 1 96 ? 31.470 36.157 13.064 0.50 7.99 236 SER A N 1
ATOM 819 C CA A SER A 1 96 ? 30.011 36.073 12.686 0.50 8.92 236 SER A CA 1
ATOM 820 C CA B SER A 1 96 ? 30.049 35.975 12.796 0.50 8.12 236 SER A CA 1
ATOM 821 C C A SER A 1 96 ? 29.719 34.884 11.755 0.50 9.28 236 SER A C 1
ATOM 822 C C B SER A 1 96 ? 29.790 34.696 11.995 0.50 9.03 236 SER A C 1
ATOM 823 O O A SER A 1 96 ? 28.567 34.497 11.575 0.50 8.48 236 SER A O 1
ATOM 824 O O B SER A 1 96 ? 28.732 34.076 12.118 0.50 8.25 236 SER A O 1
ATOM 829 N N . GLN A 1 97 ? 30.767 34.292 11.190 1.00 9.21 237 GLN A N 1
ATOM 830 C CA . GLN A 1 97 ? 30.621 33.063 10.393 1.00 10.96 237 GLN A CA 1
ATOM 831 C C . GLN A 1 97 ? 30.803 31.762 11.191 1.00 11.81 237 GLN A C 1
ATOM 832 O O . GLN A 1 97 ? 30.463 30.703 10.695 1.00 12.42 237 GLN A O 1
ATOM 838 N N . LEU A 1 98 ? 31.343 31.827 12.408 1.00 12.52 238 LEU A N 1
ATOM 839 C CA . LEU A 1 98 ? 31.561 30.589 13.207 1.00 12.90 238 LEU A CA 1
ATOM 840 C C . LEU A 1 98 ? 30.267 29.819 13.448 1.00 13.99 238 LEU A C 1
ATOM 841 O O . LEU A 1 98 ? 29.247 30.421 13.769 1.00 14.66 238 LEU A O 1
ATOM 846 N N . ASN A 1 99 ? 30.345 28.491 13.299 1.00 15.74 239 ASN A N 1
ATOM 847 C CA . ASN A 1 99 ? 29.226 27.529 13.458 1.00 16.27 239 ASN A CA 1
ATOM 848 C C . ASN A 1 99 ? 29.199 26.860 14.842 1.00 15.38 239 ASN A C 1
ATOM 849 O O . ASN A 1 99 ? 28.206 26.210 15.209 1.00 16.36 239 ASN A O 1
ATOM 854 N N . SER A 1 100 ? 30.292 26.990 15.592 1.00 13.02 240 SER A N 1
ATOM 855 C CA . SER A 1 100 ? 30.548 26.160 16.788 1.00 11.96 240 SER A CA 1
ATOM 856 C C . SER A 1 100 ? 31.556 26.993 17.614 1.00 10.23 240 SER A C 1
ATOM 857 O O . SER A 1 100 ? 32.206 27.877 17.054 1.00 9.60 240 SER A O 1
ATOM 860 N N . THR A 1 101 ? 31.707 26.715 18.902 1.00 8.76 241 THR A N 1
ATOM 861 C CA . THR A 1 101 ? 32.780 27.334 19.679 1.00 8.16 241 THR A CA 1
ATOM 862 C C . THR A 1 101 ? 33.676 26.243 20.252 1.00 7.59 241 THR A C 1
ATOM 863 O O . THR A 1 101 ? 33.543 25.913 21.436 1.00 7.39 241 THR A O 1
ATOM 867 N N . PRO A 1 102 ? 34.580 25.652 19.427 1.00 6.61 242 PRO A N 1
ATOM 868 C CA . PRO A 1 102 ? 35.464 24.589 19.986 1.00 6.34 242 PRO A CA 1
ATOM 869 C C . PRO A 1 102 ? 36.522 25.152 20.991 1.00 5.64 242 PRO A C 1
ATOM 870 O O . PRO A 1 102 ? 36.619 26.355 21.136 1.00 5.29 242 PRO A O 1
ATOM 874 N N . PRO A 1 103 ? 37.287 24.285 21.689 1.00 5.62 243 PRO A N 1
ATOM 875 C CA . PRO A 1 103 ? 38.232 24.780 22.671 1.00 5.50 243 PRO A CA 1
ATOM 876 C C . PRO A 1 103 ? 39.178 25.822 22.122 1.00 5.52 243 PRO A C 1
ATOM 877 O O . PRO A 1 103 ? 39.428 26.790 22.802 1.00 5.54 243 PRO A O 1
ATOM 881 N N . GLN A 1 104 ? 39.674 25.645 20.899 1.00 5.13 244 GLN A N 1
ATOM 882 C CA . GLN A 1 104 ? 40.590 26.638 20.296 1.00 6.29 244 GLN A CA 1
ATOM 883 C C . GLN A 1 104 ? 39.944 28.018 20.067 1.00 5.45 244 GLN A C 1
ATOM 884 O O . GLN A 1 104 ? 40.622 29.034 20.143 1.00 4.22 244 GLN A O 1
ATOM 890 N N . ALA A 1 105 ? 38.635 28.032 19.794 1.00 3.73 245 ALA A N 1
ATOM 891 C CA . ALA A 1 105 ? 37.858 29.281 19.722 1.00 3.09 245 ALA A CA 1
ATOM 892 C C . ALA A 1 105 ? 37.766 29.949 21.087 1.00 2.79 245 ALA A C 1
ATOM 893 O O . ALA A 1 105 ? 37.948 31.152 21.202 1.00 2.97 245 ALA A O 1
ATOM 895 N N . HIS A 1 106 ? 37.486 29.170 22.132 1.00 4.18 246 HIS A N 1
ATOM 896 C CA . HIS A 1 106 ? 37.519 29.679 23.506 1.00 4.87 246 HIS A CA 1
ATOM 897 C C . HIS A 1 106 ? 38.910 30.262 23.843 1.00 6.59 246 HIS A C 1
ATOM 898 O O . HIS A 1 106 ? 38.995 31.277 24.496 1.00 7.64 246 HIS A O 1
ATOM 905 N N . ILE A 1 107 ? 39.982 29.633 23.372 1.00 6.98 247 ILE A N 1
ATOM 906 C CA . ILE A 1 107 ? 41.346 30.119 23.634 1.00 8.16 247 ILE A CA 1
ATOM 907 C C . ILE A 1 107 ? 41.600 31.446 22.870 1.00 8.46 247 ILE A C 1
ATOM 908 O O . ILE A 1 107 ? 42.199 32.379 23.415 1.00 7.86 247 ILE A O 1
ATOM 913 N N . LEU A 1 108 ? 41.129 31.506 21.623 1.00 8.05 248 LEU A N 1
ATOM 914 C CA . LEU A 1 108 ? 41.188 32.716 20.823 1.00 7.87 248 LEU A CA 1
ATOM 915 C C . LEU A 1 108 ? 40.437 33.854 21.520 1.00 7.80 248 LEU A C 1
ATOM 916 O O . LEU A 1 108 ? 40.927 34.995 21.631 1.00 7.98 248 LEU A O 1
ATOM 921 N N . SER A 1 109 ? 39.229 33.560 21.958 1.00 6.57 249 SER A N 1
ATOM 922 C CA . SER A 1 109 ? 38.454 34.555 22.656 1.00 7.65 249 SER A CA 1
ATOM 923 C C . SER A 1 109 ? 39.166 35.079 23.926 1.00 7.35 249 SER A C 1
ATOM 924 O O . SER A 1 109 ? 39.210 36.293 24.159 1.00 6.86 249 SER A O 1
ATOM 927 N N . ALA A 1 110 ? 39.752 34.173 24.710 1.00 5.67 250 ALA A N 1
ATOM 928 C CA . ALA A 1 110 ? 40.518 34.570 25.896 1.00 6.32 250 ALA A CA 1
ATOM 929 C C . ALA A 1 110 ? 41.680 35.487 25.498 1.00 6.19 250 ALA A C 1
ATOM 930 O O . ALA A 1 110 ? 41.941 36.499 26.150 1.00 6.74 250 ALA A O 1
ATOM 932 N N . PHE A 1 111 ? 42.345 35.147 24.411 1.00 5.45 251 PHE A N 1
ATOM 933 C CA . PHE A 1 111 ? 43.511 35.929 23.931 1.00 6.52 251 PHE A CA 1
ATOM 934 C C . PHE A 1 111 ? 43.094 37.353 23.485 1.00 6.70 251 PHE A C 1
ATOM 935 O O . PHE A 1 111 ? 43.780 38.339 23.789 1.00 7.11 251 PHE A O 1
ATOM 943 N N . ILE A 1 112 ? 41.962 37.462 22.793 1.00 5.92 252 ILE A N 1
ATOM 944 C CA . ILE A 1 112 ? 41.414 38.749 22.406 1.00 6.70 252 ILE A CA 1
ATOM 945 C C . ILE A 1 112 ? 40.996 39.599 23.630 1.00 7.04 252 ILE A C 1
ATOM 946 O O . ILE A 1 112 ? 41.217 40.805 23.649 1.00 8.09 252 ILE A O 1
ATOM 951 N N . HIS A 1 113 ? 40.373 38.978 24.623 1.00 6.87 253 HIS A N 1
ATOM 952 C CA . HIS A 1 113 ? 40.120 39.671 25.910 1.00 9.05 253 HIS A CA 1
ATOM 953 C C . HIS A 1 113 ? 41.396 40.176 26.554 1.00 7.98 253 HIS A C 1
ATOM 954 O O . HIS A 1 113 ? 41.441 41.293 27.079 1.00 8.10 253 HIS A O 1
ATOM 961 N N . LYS A 1 114 ? 42.422 39.339 26.546 1.00 7.34 254 LYS A N 1
ATOM 962 C CA . LYS A 1 114 ? 43.694 39.696 27.133 1.00 7.67 254 LYS A CA 1
ATOM 963 C C . LYS A 1 114 ? 44.205 40.933 26.418 1.00 7.45 254 LYS A C 1
ATOM 964 O O . LYS A 1 114 ? 44.630 41.917 27.048 1.00 8.30 254 LYS A O 1
ATOM 970 N N . ILE A 1 115 ? 44.164 40.892 25.102 1.00 7.85 255 ILE A N 1
ATOM 971 C CA . ILE A 1 115 ? 44.599 42.041 24.293 1.00 8.69 255 ILE A CA 1
ATOM 972 C C . ILE A 1 115 ? 43.757 43.295 24.648 1.00 8.83 255 ILE A C 1
ATOM 973 O O . ILE A 1 115 ? 44.292 44.392 24.869 1.00 9.72 255 ILE A O 1
ATOM 978 N N . GLY A 1 116 ? 42.447 43.143 24.670 1.00 9.28 256 GLY A N 1
ATOM 979 C CA . GLY A 1 116 ? 41.580 44.279 24.916 1.00 9.09 256 GLY A CA 1
ATOM 980 C C . GLY A 1 116 ? 41.830 44.960 26.253 1.00 8.45 256 GLY A C 1
ATOM 981 O O . GLY A 1 116 ? 41.648 46.178 26.373 1.00 10.29 256 GLY A O 1
ATOM 982 N N . TYR A 1 117 ? 42.239 44.195 27.270 1.00 7.24 257 TYR A N 1
ATOM 983 C CA . TYR A 1 117 ? 42.378 44.731 28.649 1.00 7.69 257 TYR A CA 1
ATOM 984 C C . TYR A 1 117 ? 43.784 45.066 29.108 1.00 8.26 257 TYR A C 1
ATOM 985 O O . TYR A 1 117 ? 43.960 45.602 30.217 1.00 7.36 257 TYR A O 1
ATOM 994 N N . THR A 1 118 ? 44.777 44.734 28.281 1.00 8.32 258 THR A N 1
ATOM 995 C CA . THR A 1 118 ? 46.162 44.929 28.670 1.00 9.83 258 THR A CA 1
ATOM 996 C C . THR A 1 118 ? 46.676 46.269 28.158 1.00 10.59 258 THR A C 1
ATOM 997 O O . THR A 1 118 ? 46.675 46.534 26.946 1.00 10.56 258 THR A O 1
ATOM 1001 N N A GLU A 1 119 ? 47.104 47.119 29.083 0.50 10.90 259 GLU A N 1
ATOM 1002 N N B GLU A 1 119 ? 47.102 47.127 29.078 0.50 11.04 259 GLU A N 1
ATOM 1003 C CA A GLU A 1 119 ? 47.746 48.382 28.718 0.50 11.41 259 GLU A CA 1
ATOM 1004 C CA B GLU A 1 119 ? 47.734 48.390 28.690 0.50 11.68 259 GLU A CA 1
ATOM 1005 C C A GLU A 1 119 ? 49.117 48.065 28.115 0.50 11.30 259 GLU A C 1
ATOM 1006 C C B GLU A 1 119 ? 49.108 48.064 28.109 0.50 11.45 259 GLU A C 1
ATOM 1007 O O A GLU A 1 119 ? 49.854 47.254 28.661 0.50 10.89 259 GLU A O 1
ATOM 1008 O O B GLU A 1 119 ? 49.837 47.249 28.660 0.50 11.02 259 GLU A O 1
ATOM 1019 N N . PHE A 1 120 ? 49.443 48.677 26.980 1.00 11.76 260 PHE A N 1
ATOM 1020 C CA . PHE A 1 120 ? 50.687 48.375 26.315 1.00 12.58 260 PHE A CA 1
ATOM 1021 C C . PHE A 1 120 ? 51.811 49.050 27.072 1.00 13.53 260 PHE A C 1
ATOM 1022 O O . PHE A 1 120 ? 51.752 50.255 27.345 1.00 13.50 260 PHE A O 1
ATOM 1030 N N . GLU A 1 121 ? 52.769 48.236 27.504 1.00 14.89 261 GLU A N 1
ATOM 1031 C CA . GLU A 1 121 ? 54.026 48.724 28.095 1.00 16.02 261 GLU A CA 1
ATOM 1032 C C . GLU A 1 121 ? 55.157 48.274 27.177 1.00 15.95 261 GLU A C 1
ATOM 1033 O O . GLU A 1 121 ? 54.891 47.694 26.132 1.00 15.95 261 GLU A O 1
ATOM 1039 N N . ALA A 1 122 ? 56.406 48.537 27.559 1.00 16.23 262 ALA A N 1
ATOM 1040 C CA . ALA A 1 122 ? 57.555 48.308 26.675 1.00 16.20 262 ALA A CA 1
ATOM 1041 C C . ALA A 1 122 ? 57.518 46.987 25.890 1.00 15.79 262 ALA A C 1
ATOM 1042 O O . ALA A 1 122 ? 57.700 46.972 24.675 1.00 16.10 262 ALA A O 1
ATOM 1044 N N . GLU A 1 123 ? 57.273 45.884 26.584 1.00 15.58 263 GLU A N 1
ATOM 1045 C CA . GLU A 1 123 ? 57.440 44.568 25.989 1.00 15.46 263 GLU A CA 1
ATOM 1046 C C . GLU A 1 123 ? 56.119 43.928 25.566 1.00 15.02 263 GLU A C 1
ATOM 1047 O O . GLU A 1 123 ? 56.098 42.808 25.042 1.00 15.51 263 GLU A O 1
ATOM 1053 N N . THR A 1 124 ? 55.021 44.640 25.790 1.00 13.34 264 THR A N 1
ATOM 1054 C CA . THR A 1 124 ? 53.705 44.071 25.598 1.00 11.78 264 THR A CA 1
ATOM 1055 C C . THR A 1 124 ? 53.432 43.601 24.166 1.00 10.90 264 THR A C 1
ATOM 1056 O O . THR A 1 124 ? 53.001 42.474 23.970 1.00 9.96 264 THR A O 1
ATOM 1060 N N . GLY A 1 125 ? 53.658 44.458 23.173 1.00 10.66 265 GLY A N 1
ATOM 1061 C CA . GLY A 1 125 ? 53.402 44.057 21.791 1.00 11.35 265 GLY A CA 1
ATOM 1062 C C . GLY A 1 125 ? 54.151 42.777 21.439 1.00 11.16 265 GLY A C 1
ATOM 1063 O O . GLY A 1 125 ? 53.573 41.821 20.899 1.00 11.79 265 GLY A O 1
ATOM 1064 N N . ASN A 1 126 ? 55.437 42.765 21.769 1.00 10.44 266 ASN A N 1
ATOM 1065 C CA . ASN A 1 126 ? 56.301 41.619 21.507 1.00 9.73 266 ASN A CA 1
ATOM 1066 C C . ASN A 1 126 ? 55.817 40.335 22.180 1.00 9.64 266 ASN A C 1
ATOM 1067 O O . ASN A 1 126 ? 55.752 39.293 21.528 1.00 9.51 266 ASN A O 1
ATOM 1072 N N . LEU A 1 127 ? 55.446 40.414 23.470 1.00 9.21 267 LEU A N 1
ATOM 1073 C CA . LEU A 1 127 ? 54.901 39.263 24.172 1.00 8.98 267 LEU A CA 1
ATOM 1074 C C . LEU A 1 127 ? 53.651 38.756 23.473 1.00 8.52 267 LEU A C 1
ATOM 1075 O O . LEU A 1 127 ? 53.510 37.570 23.214 1.00 8.65 267 LEU A O 1
ATOM 1080 N N . LEU A 1 128 ? 52.733 39.662 23.175 1.00 8.16 268 LEU A N 1
ATOM 1081 C CA . LEU A 1 128 ? 51.447 39.263 22.577 1.00 8.62 268 LEU A CA 1
ATOM 1082 C C . LEU A 1 128 ? 51.653 38.665 21.163 1.00 8.48 268 LEU A C 1
ATOM 1083 O O . LEU A 1 128 ? 51.014 37.668 20.788 1.00 7.82 268 LEU A O 1
ATOM 1088 N N . LEU A 1 129 ? 52.594 39.235 20.414 1.00 8.69 269 LEU A N 1
ATOM 1089 C CA . LEU A 1 129 ? 52.932 38.670 19.106 1.00 9.43 269 LEU A CA 1
ATOM 1090 C C . LEU A 1 129 ? 53.514 37.242 19.210 1.00 9.92 269 LEU A 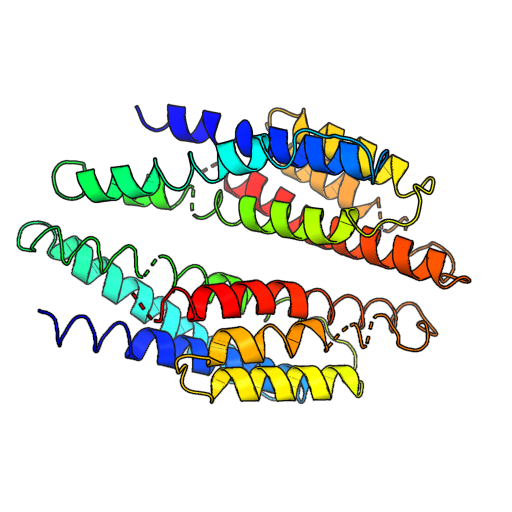C 1
ATOM 1091 O O . LEU A 1 129 ? 53.128 36.369 18.427 1.00 10.33 269 LEU A O 1
ATOM 1096 N N A GLU A 1 130 ? 54.431 37.014 20.160 0.50 10.17 270 GLU A N 1
ATOM 1097 N N B GLU A 1 130 ? 54.423 37.006 20.159 0.50 10.24 270 GLU A N 1
ATOM 1098 C CA A GLU A 1 130 ? 54.934 35.653 20.451 0.50 10.53 270 GLU A CA 1
ATOM 1099 C CA B GLU A 1 130 ? 54.921 35.638 20.405 0.50 10.67 270 GLU A CA 1
ATOM 1100 C C A GLU A 1 130 ? 53.784 34.695 20.791 0.50 10.84 270 GLU A C 1
ATOM 1101 C C B GLU A 1 130 ? 53.804 34.672 20.827 0.50 10.90 270 GLU A C 1
ATOM 1102 O O A GLU A 1 130 ? 53.728 33.564 20.285 0.50 10.32 270 GLU A O 1
ATOM 1103 O O B GLU A 1 130 ? 53.785 33.510 20.399 0.50 10.35 270 GLU A O 1
ATOM 1114 N N . GLU A 1 131 ? 52.868 35.160 21.646 1.00 10.67 271 GLU A N 1
ATOM 1115 C CA . GLU A 1 131 ? 51.729 34.333 22.091 1.00 10.85 271 GLU A CA 1
ATOM 1116 C C . GLU A 1 131 ? 50.857 33.988 20.901 1.00 10.84 271 GLU A C 1
ATOM 1117 O O . GLU A 1 131 ? 50.412 32.843 20.755 1.00 11.48 271 GLU A O 1
ATOM 1123 N N . LEU A 1 132 ? 50.629 34.975 20.040 1.00 11.51 272 LEU A N 1
ATOM 1124 C CA . LEU A 1 132 ? 49.897 34.746 18.788 1.00 12.31 272 LEU A CA 1
ATOM 1125 C C . LEU A 1 132 ? 50.579 33.692 17.898 1.00 12.82 272 LEU A C 1
ATOM 1126 O O . LEU A 1 132 ? 49.900 32.804 17.338 1.00 12.68 272 LEU A O 1
ATOM 1131 N N . LYS A 1 133 ? 51.898 33.802 17.752 1.00 12.56 273 LYS A N 1
ATOM 1132 C CA . LYS A 1 133 ? 52.611 32.833 16.941 1.00 14.34 273 LYS A CA 1
ATOM 1133 C C . LYS A 1 133 ? 52.443 31.429 17.553 1.00 14.16 273 LYS A C 1
ATOM 1134 O O . LYS A 1 133 ? 52.255 30.442 16.835 1.00 14.40 273 LYS A O 1
ATOM 1140 N N . ARG A 1 134 ? 52.482 31.350 18.885 1.00 14.06 274 ARG A N 1
ATOM 1141 C CA . ARG A 1 134 ? 52.253 30.087 19.564 1.00 13.79 274 ARG A CA 1
ATOM 1142 C C . ARG A 1 134 ? 50.854 29.499 19.297 1.00 13.80 274 ARG A C 1
ATOM 1143 O O . ARG A 1 134 ? 50.711 28.277 19.112 1.00 12.95 274 ARG A O 1
ATOM 1151 N N . LEU A 1 135 ? 49.836 30.359 19.226 1.00 13.31 275 LEU A N 1
ATOM 1152 C CA . LEU A 1 135 ? 48.479 29.909 18.943 1.00 14.06 275 LEU A CA 1
ATOM 1153 C C . LEU A 1 135 ? 48.318 29.455 17.480 1.00 15.20 275 LEU A C 1
ATOM 1154 O O . LEU A 1 135 ? 47.570 28.522 17.207 1.00 15.40 275 LEU A O 1
ATOM 1167 N N . ILE A 1 137 ? 50.761 28.118 15.658 1.00 17.79 277 ILE A N 1
ATOM 1168 C CA . ILE A 1 137 ? 51.430 26.804 15.603 1.00 18.47 277 ILE A CA 1
ATOM 1169 C C . ILE A 1 137 ? 50.540 25.721 16.215 1.00 19.10 277 ILE A C 1
ATOM 1170 O O . ILE A 1 137 ? 50.448 24.615 15.680 1.00 18.75 277 ILE A O 1
ATOM 1175 N N . SER A 1 138 ? 49.865 26.059 17.315 1.00 19.90 278 SER A N 1
ATOM 1176 C CA . SER A 1 138 ? 49.021 25.104 18.037 1.00 20.76 278 SER A CA 1
ATOM 1177 C C . SER A 1 138 ? 47.775 24.757 17.240 1.00 20.73 278 SER A C 1
ATOM 1178 O O . SER A 1 138 ? 47.383 23.597 17.187 1.00 20.79 278 SER A O 1
ATOM 1189 N N . LYS A 1 140 ? 47.553 24.885 14.015 1.00 23.04 280 LYS A N 1
ATOM 1190 C CA . LYS A 1 140 ? 48.024 24.157 12.845 1.00 24.69 280 LYS A CA 1
ATOM 1191 C C . LYS A 1 140 ? 48.337 22.712 13.182 1.00 24.73 280 LYS A C 1
ATOM 1192 O O . LYS A 1 140 ? 48.159 21.822 12.343 1.00 25.36 280 LYS A O 1
ATOM 1198 N N . ASN A 1 141 ? 48.788 22.478 14.411 1.00 24.77 281 ASN A N 1
ATOM 1199 C CA . ASN A 1 141 ? 49.286 21.156 14.811 1.00 25.06 281 ASN A CA 1
ATOM 1200 C C . ASN A 1 141 ? 48.266 20.272 15.535 1.00 24.66 281 ASN A C 1
ATOM 1201 O O . ASN A 1 141 ? 48.615 19.258 16.124 1.00 25.41 281 ASN A O 1
ATOM 1206 N N . GLN A 1 142 ? 47.003 20.669 15.429 1.00 24.38 282 GLN A N 1
ATOM 1207 C CA . GLN A 1 142 ? 45.837 19.992 15.979 1.00 23.82 282 GLN A CA 1
ATOM 1208 C C . GLN A 1 142 ? 45.403 18.807 15.104 1.00 23.24 282 GLN A C 1
ATOM 1209 O O . GLN A 1 142 ? 45.782 18.750 13.933 1.00 22.63 282 GLN A O 1
ATOM 1215 N N . PRO A 1 143 ? 44.601 17.861 15.666 1.00 22.99 283 PRO A N 1
ATOM 1216 C CA . PRO A 1 143 ? 43.938 16.813 14.873 1.00 22.42 283 PRO A CA 1
ATOM 1217 C C . PRO A 1 143 ? 43.205 17.376 13.661 1.00 21.93 283 PRO A C 1
ATOM 1218 O O . PRO A 1 143 ? 42.499 18.372 13.785 1.00 21.90 283 PRO A O 1
ATOM 1222 N N A LEU A 1 144 ? 43.383 16.726 12.512 0.50 21.63 284 LEU A N 1
ATOM 1223 N N B LEU A 1 144 ? 43.365 16.731 12.507 0.50 21.71 284 LEU A N 1
ATOM 1224 C CA A LEU A 1 144 ? 42.733 17.114 11.255 0.50 21.25 284 LEU A CA 1
ATOM 1225 C CA B LEU A 1 144 ? 42.782 17.223 11.251 0.50 21.42 284 LEU A CA 1
ATOM 1226 C C A LEU A 1 144 ? 41.209 17.186 11.412 0.50 21.15 284 LEU A C 1
ATOM 1227 C C B LEU A 1 144 ? 41.252 17.050 11.204 0.50 21.22 284 LEU A C 1
ATOM 1228 O O A LEU A 1 144 ? 40.653 16.508 12.279 0.50 21.23 284 LEU A O 1
ATOM 1229 O O B LEU A 1 144 ? 40.734 16.055 11.709 0.50 21.21 284 LEU A O 1
ATOM 1238 N N . PRO A 1 145 ? 40.533 18.019 10.590 1.00 21.04 285 PRO A N 1
ATOM 1239 C CA . PRO A 1 145 ? 39.065 18.138 10.683 1.00 20.90 285 PRO A CA 1
ATOM 1240 C C . PRO A 1 145 ? 38.328 16.879 10.243 1.00 20.46 285 PRO A C 1
ATOM 1241 O O . PRO A 1 145 ? 38.711 16.255 9.264 1.00 20.52 285 PRO A O 1
ATOM 1245 N N . VAL A 1 146 ? 37.274 16.530 10.977 1.00 20.24 286 VAL A N 1
ATOM 1246 C CA . VAL A 1 146 ? 36.472 15.319 10.733 1.00 19.36 286 VAL A CA 1
ATOM 1247 C C . VAL A 1 146 ? 35.532 15.546 9.545 1.00 18.95 286 VAL A C 1
ATOM 1248 O O . VAL A 1 146 ? 35.208 14.604 8.810 1.00 18.72 286 VAL A O 1
ATOM 1252 N N . ASP A 1 147 ? 35.097 16.795 9.369 1.00 17.65 287 ASP A N 1
ATOM 1253 C CA . ASP A 1 147 ? 34.185 17.160 8.285 1.00 16.84 287 ASP A CA 1
ATOM 1254 C C . ASP A 1 147 ? 34.419 18.554 7.702 1.00 16.36 287 ASP A C 1
ATOM 1255 O O . ASP A 1 147 ? 35.332 19.275 8.134 1.00 16.10 287 ASP A O 1
ATOM 1260 N N A ARG A 1 148 ? 33.595 18.922 6.717 0.50 16.02 288 ARG A N 1
ATOM 1261 N N B ARG A 1 148 ? 33.591 18.894 6.715 0.50 16.00 288 ARG A N 1
ATOM 1262 C CA A ARG A 1 148 ? 33.669 20.221 6.047 0.50 15.51 288 ARG A CA 1
ATOM 1263 C CA B ARG A 1 148 ? 33.625 20.159 5.998 0.50 15.49 288 ARG A CA 1
ATOM 1264 C C A ARG A 1 148 ? 33.369 21.375 6.992 0.50 15.14 288 ARG A C 1
ATOM 1265 C C B ARG A 1 148 ? 33.363 21.344 6.914 0.50 15.07 288 ARG A C 1
ATOM 1266 O O A ARG A 1 148 ? 34.072 22.388 6.987 0.50 14.79 288 ARG A O 1
ATOM 1267 O O B ARG A 1 148 ? 34.062 22.356 6.845 0.50 14.72 288 ARG A O 1
ATOM 1282 N N A THR A 1 149 ? 32.323 21.222 7.799 0.50 14.61 289 THR A N 1
ATOM 1283 N N B THR A 1 149 ? 32.354 21.218 7.771 0.50 14.51 289 THR A N 1
ATOM 1284 C CA A THR A 1 149 ? 31.971 22.246 8.779 0.50 14.30 289 THR A CA 1
ATOM 1285 C CA B THR A 1 149 ? 32.032 22.292 8.706 0.50 14.15 289 THR A CA 1
ATOM 1286 C C A THR A 1 149 ? 33.160 22.550 9.680 0.50 14.18 289 THR A C 1
ATOM 1287 C C B THR A 1 149 ? 33.203 22.562 9.644 0.50 14.08 289 THR A C 1
ATOM 1288 O O A THR A 1 149 ? 33.468 23.708 9.938 0.50 14.40 289 THR A O 1
ATOM 1289 O O B THR A 1 149 ? 33.538 23.714 9.898 0.50 14.24 289 THR A O 1
ATOM 1296 N N . GLU A 1 150 ? 33.830 21.499 10.143 1.00 14.12 290 GLU A N 1
ATOM 1297 C CA . GLU A 1 150 ? 34.984 21.633 11.024 1.00 14.00 290 GLU A CA 1
ATOM 1298 C C . GLU A 1 150 ? 36.153 22.303 10.303 1.00 13.10 290 GLU A C 1
ATOM 1299 O O . GLU A 1 150 ? 36.770 23.209 10.843 1.00 13.45 290 GLU A O 1
ATOM 1305 N N . PHE A 1 151 ? 36.443 21.854 9.086 1.00 11.59 291 PHE A N 1
ATOM 1306 C CA . PHE A 1 151 ? 37.463 22.496 8.247 1.00 11.42 291 PHE A CA 1
ATOM 1307 C C . PHE A 1 151 ? 37.216 24.002 8.132 1.00 10.79 291 PHE A C 1
ATOM 1308 O O . PHE A 1 151 ? 38.125 24.808 8.367 1.00 10.79 291 PHE A O 1
ATOM 1316 N N . GLU A 1 152 ? 35.980 24.382 7.814 1.00 10.73 292 GLU A N 1
ATOM 1317 C CA . GLU A 1 152 ? 35.649 25.805 7.649 1.00 10.23 292 GLU A CA 1
ATOM 1318 C C . GLU A 1 152 ? 35.787 26.613 8.930 1.00 10.05 292 GLU A C 1
ATOM 1319 O O . GLU A 1 152 ? 36.244 27.757 8.883 1.00 9.40 292 GLU A O 1
ATOM 1325 N N A ASN A 1 153 ? 35.343 26.048 10.059 0.50 10.08 293 ASN A N 1
ATOM 1326 N N B ASN A 1 153 ? 35.477 25.994 10.070 0.50 9.83 293 ASN A N 1
ATOM 1327 C CA A ASN A 1 153 ? 35.373 26.744 11.350 0.50 10.16 293 ASN A CA 1
ATOM 1328 C CA B ASN A 1 153 ? 35.712 26.615 11.367 0.50 9.75 293 ASN A CA 1
ATOM 1329 C C A ASN A 1 153 ? 36.802 27.045 11.730 0.50 10.15 293 ASN A C 1
ATOM 1330 C C B ASN A 1 153 ? 37.219 26.769 11.603 0.50 9.94 293 AS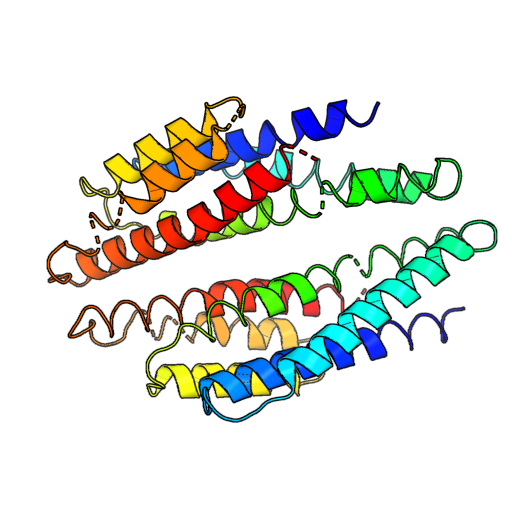N A C 1
ATOM 1331 O O A ASN A 1 153 ? 37.101 28.092 12.294 0.50 9.77 293 ASN A O 1
ATOM 1332 O O B ASN A 1 153 ? 37.682 27.840 11.989 0.50 9.64 293 ASN A O 1
ATOM 1341 N N A ARG A 1 154 ? 37.679 26.098 11.413 0.50 9.98 294 ARG A N 1
ATOM 1342 N N B ARG A 1 154 ? 37.984 25.707 11.349 0.50 9.78 294 ARG A N 1
ATOM 1343 C CA A ARG A 1 154 ? 39.095 26.221 11.706 0.50 9.93 294 ARG A CA 1
ATOM 1344 C CA B ARG A 1 154 ? 39.451 25.781 11.454 0.50 10.18 294 ARG A CA 1
ATOM 1345 C C A ARG A 1 154 ? 39.719 27.301 10.852 0.50 9.92 294 ARG A C 1
ATOM 1346 C C B ARG A 1 154 ? 39.998 27.008 10.738 0.50 9.94 294 ARG A C 1
ATOM 1347 O O A ARG A 1 154 ? 40.410 28.182 11.376 0.50 10.46 294 ARG A O 1
ATOM 1348 O O B ARG A 1 154 ? 40.892 27.694 11.237 0.50 10.45 294 ARG A O 1
ATOM 1363 N N . ALA A 1 155 ? 39.478 27.242 9.542 1.00 9.88 295 ALA A N 1
ATOM 1364 C CA . ALA A 1 155 ? 39.953 28.293 8.663 1.00 9.92 295 ALA A CA 1
ATOM 1365 C C . ALA A 1 155 ? 39.525 29.673 9.115 1.00 9.01 295 ALA A C 1
ATOM 1366 O O . ALA A 1 155 ? 40.328 30.596 9.058 1.00 9.75 295 ALA A O 1
ATOM 1368 N N . ILE A 1 156 ? 38.282 29.835 9.570 1.00 9.16 296 ILE A N 1
ATOM 1369 C CA . ILE A 1 156 ? 37.845 31.138 10.102 1.00 10.20 296 ILE A CA 1
ATOM 1370 C C . ILE A 1 156 ? 38.721 31.574 11.278 1.00 9.93 296 ILE A C 1
ATOM 1371 O O . ILE A 1 156 ? 39.108 32.742 11.387 1.00 10.99 296 ILE A O 1
ATOM 1376 N N . LEU A 1 157 ? 39.030 30.630 12.159 1.00 9.89 297 LEU A N 1
ATOM 1377 C CA . LEU A 1 157 ? 39.811 30.936 13.341 1.00 9.64 297 LEU A CA 1
ATOM 1378 C C . LEU A 1 157 ? 41.216 31.327 12.909 1.00 9.77 297 LEU A C 1
ATOM 1379 O O . LEU A 1 157 ? 41.811 32.200 13.492 1.00 10.13 297 LEU A O 1
ATOM 1384 N N A PHE A 1 158 ? 41.743 30.691 11.879 0.50 9.77 298 PHE A N 1
ATOM 1385 N N B PHE A 1 158 ? 41.734 30.643 11.893 0.50 9.90 298 PHE A N 1
ATOM 1386 C CA A PHE A 1 158 ? 43.093 31.038 11.438 0.50 10.30 298 PHE A CA 1
ATOM 1387 C CA B PHE A 1 158 ? 43.054 30.945 11.320 0.50 10.61 298 PHE A CA 1
ATOM 1388 C C A PHE A 1 158 ? 43.148 32.423 10.767 0.50 9.97 298 PHE A C 1
ATOM 1389 C C B PHE A 1 158 ? 43.110 32.396 10.809 0.50 10.16 298 PHE A C 1
ATOM 1390 O O A PHE A 1 158 ? 44.146 33.145 10.895 0.50 10.37 298 PHE A O 1
ATOM 1391 O O B PHE A 1 158 ? 44.067 33.132 11.086 0.50 10.70 298 PHE A O 1
ATOM 1406 N N . LEU A 1 159 ? 42.078 32.783 10.061 1.00 9.22 299 LEU A N 1
ATOM 1407 C CA . LEU A 1 159 ? 41.981 34.125 9.449 1.00 9.67 299 LEU A CA 1
ATOM 1408 C C . LEU A 1 159 ? 41.911 35.221 10.511 1.00 9.24 299 LEU A C 1
ATOM 1409 O O . LEU A 1 159 ? 42.409 36.353 10.286 1.00 8.62 299 LEU A O 1
ATOM 1414 N N . CYS A 1 160 ? 41.272 34.892 11.636 1.00 9.93 300 CYS A N 1
ATOM 1415 C CA . CYS A 1 160 ? 41.292 35.788 12.824 1.00 9.92 300 CYS A CA 1
ATOM 1416 C C . CYS A 1 160 ? 42.714 36.094 13.316 1.00 11.41 300 CYS A C 1
ATOM 1417 O O . CYS A 1 160 ? 43.034 37.247 13.598 1.00 11.66 300 CYS A O 1
ATOM 1420 N N . LEU A 1 161 ? 43.566 35.063 13.385 1.00 11.14 301 LEU A N 1
ATOM 1421 C CA . LEU A 1 161 ? 44.957 35.243 13.814 1.00 11.93 301 LEU A CA 1
ATOM 1422 C C . LEU A 1 161 ? 45.722 36.165 12.867 1.00 11.38 301 LEU A C 1
ATOM 1423 O O . LEU A 1 161 ? 46.548 36.993 13.314 1.00 11.74 301 LEU A O 1
ATOM 1428 N N . THR A 1 162 ? 45.429 36.053 11.569 1.00 11.08 302 THR A N 1
ATOM 1429 C CA . THR A 1 162 ? 46.032 36.952 10.590 1.00 10.46 302 THR A CA 1
ATOM 1430 C C . THR A 1 162 ? 45.698 38.397 10.897 1.00 9.31 302 THR A C 1
ATOM 1431 O O . THR A 1 162 ? 46.583 39.252 10.916 1.00 10.00 302 THR A O 1
ATOM 1435 N N . GLU A 1 163 ? 44.430 38.671 11.134 1.00 8.56 303 GLU A N 1
ATOM 1436 C CA . GLU A 1 163 ? 43.974 40.036 11.435 1.00 9.61 303 GLU A CA 1
ATOM 1437 C C . GLU A 1 163 ? 44.577 40.525 12.762 1.00 8.61 303 GLU A C 1
ATOM 1438 O O . GLU A 1 163 ? 45.072 41.659 12.863 1.00 8.85 303 GLU A O 1
ATOM 1444 N N . LEU A 1 164 ? 44.612 39.638 13.749 1.00 8.85 304 LEU A N 1
ATOM 1445 C CA . LEU A 1 164 ? 45.159 39.989 15.044 1.00 9.60 304 LEU A CA 1
ATOM 1446 C C . LEU A 1 164 ? 46.640 40.340 15.010 1.00 9.82 304 LEU A C 1
ATOM 1447 O O . LEU A 1 164 ? 47.092 41.148 15.811 1.00 11.07 304 LEU A O 1
ATOM 1452 N N . LYS A 1 165 ? 47.411 39.742 14.116 1.00 9.91 305 LYS A N 1
ATOM 1453 C CA . LYS A 1 165 ? 48.830 40.080 14.030 1.00 9.81 305 LYS A CA 1
ATOM 1454 C C . LYS A 1 165 ? 48.972 41.538 13.613 1.00 9.53 305 LYS A C 1
ATOM 1455 O O . LYS A 1 165 ? 49.736 42.288 14.207 1.00 9.61 305 LYS A O 1
ATOM 1461 N N . GLN A 1 166 ? 48.236 41.933 12.580 1.00 10.24 306 GLN A N 1
ATOM 1462 C CA . GLN A 1 166 ? 48.292 43.331 12.142 1.00 9.69 306 GLN A CA 1
ATOM 1463 C C . GLN A 1 166 ? 47.735 44.276 13.198 1.00 9.11 306 GLN A C 1
ATOM 1464 O O . GLN A 1 166 ? 48.288 45.331 13.390 1.00 9.00 306 GLN A O 1
ATOM 1470 N N . PHE A 1 167 ? 46.661 43.885 13.898 1.00 9.59 307 PHE A N 1
ATOM 1471 C CA . PHE A 1 167 ? 46.173 44.665 15.044 1.00 9.02 307 PHE A CA 1
ATOM 1472 C C . PHE A 1 167 ? 47.261 44.950 16.095 1.00 9.85 307 PHE A C 1
ATOM 1473 O O . PHE A 1 167 ? 47.408 46.088 16.582 1.00 9.58 307 PHE A O 1
ATOM 1481 N N . LEU A 1 168 ? 48.053 43.938 16.425 1.00 8.78 308 LEU A N 1
ATOM 1482 C CA . LEU A 1 168 ? 49.085 44.100 17.446 1.00 9.54 308 LEU A CA 1
ATOM 1483 C C . LEU A 1 168 ? 50.244 44.936 16.929 1.00 9.79 308 LEU A C 1
ATOM 1484 O O . LEU A 1 168 ? 50.820 45.705 17.685 1.00 9.98 308 LEU A O 1
ATOM 1489 N N . VAL A 1 169 ? 50.551 44.811 15.637 1.00 10.45 309 VAL A N 1
ATOM 1490 C CA . VAL A 1 169 ? 51.615 45.614 15.030 1.00 11.06 309 VAL A CA 1
ATOM 1491 C C . VAL A 1 169 ? 51.202 47.074 15.082 1.00 10.90 309 VAL A C 1
ATOM 1492 O O . VAL A 1 169 ? 52.039 47.955 15.381 1.00 10.37 309 VAL A O 1
ATOM 1496 N N . ASN A 1 170 ? 49.926 47.308 14.781 1.00 10.10 310 ASN A N 1
ATOM 1497 C CA . ASN A 1 170 ? 49.326 48.644 14.791 1.00 11.31 310 ASN A CA 1
ATOM 1498 C C . ASN A 1 170 ? 49.298 49.247 16.194 1.00 11.00 310 ASN A C 1
ATOM 1499 O O . ASN A 1 170 ? 49.595 50.431 16.381 1.00 11.81 310 ASN A O 1
ATOM 1504 N N . ARG A 1 171 ? 48.947 48.444 17.187 1.00 12.25 311 ARG A N 1
ATOM 1505 C CA . ARG A 1 171 ? 48.820 48.969 18.548 1.00 12.39 311 ARG A CA 1
ATOM 1506 C C . ARG A 1 171 ? 50.220 49.326 19.080 1.00 13.98 311 ARG A C 1
ATOM 1507 O O . ARG A 1 171 ? 50.384 50.324 19.771 1.00 13.78 311 ARG A O 1
ATOM 1515 N N . LYS A 1 172 ? 51.210 48.520 18.706 1.00 14.69 312 LYS A N 1
ATOM 1516 C CA . LYS A 1 172 ? 52.600 48.767 19.057 1.00 16.64 312 LYS A CA 1
ATOM 1517 C C . LYS A 1 172 ? 53.127 50.045 18.395 1.00 17.75 312 LYS A C 1
ATOM 1518 O O . LYS A 1 172 ? 53.824 50.826 19.048 1.00 18.06 312 LYS A O 1
ATOM 1524 N N A HIS A 1 173 ? 52.775 50.245 17.123 0.50 18.78 313 HIS A N 1
ATOM 1525 N N B HIS A 1 173 ? 52.772 50.274 17.129 0.50 18.22 313 HIS A N 1
ATOM 1526 C CA A HIS A 1 173 ? 53.163 51.433 16.364 0.50 20.14 313 HIS A CA 1
ATOM 1527 C CA B HIS A 1 173 ? 53.211 51.477 16.411 0.50 19.08 313 HIS A CA 1
ATOM 1528 C C A HIS A 1 173 ? 52.611 52.706 17.007 0.50 21.25 313 HIS A C 1
ATOM 1529 C C B HIS A 1 173 ? 52.610 52.740 17.011 0.50 20.65 313 HIS A C 1
ATOM 1530 O O A HIS A 1 173 ? 53.346 53.677 17.197 0.50 21.21 313 HIS A O 1
ATOM 1531 O O B HIS A 1 173 ? 53.307 53.742 17.172 0.50 20.67 313 HIS A O 1
ATOM 1544 N N . ALA A 1 174 ? 51.323 52.683 17.349 1.00 21.93 314 ALA A N 1
ATOM 1545 C CA . ALA A 1 174 ? 50.646 53.808 17.998 1.00 25.48 314 ALA A CA 1
ATOM 1546 C C . ALA A 1 174 ? 51.181 54.128 19.401 1.00 28.41 314 ALA A C 1
ATOM 1547 O O . ALA A 1 174 ? 50.887 55.194 19.929 1.00 29.31 314 ALA A O 1
ATOM 1549 N N . GLN A 1 175 ? 51.928 53.205 20.001 1.00 31.51 315 GLN A N 1
ATOM 1550 C CA . GLN A 1 175 ? 52.478 53.413 21.340 1.00 35.44 315 GLN A CA 1
ATOM 1551 C C . GLN A 1 175 ? 53.920 53.897 21.253 1.00 38.28 315 GLN A C 1
ATOM 1552 O O . GLN A 1 175 ? 54.335 54.763 22.026 1.00 38.40 315 GLN A O 1
ATOM 1562 N N . LEU A 1 177 ? 55.245 55.926 19.300 1.00 49.10 317 LEU A N 1
ATOM 1563 C CA . LEU A 1 177 ? 55.324 57.347 18.914 1.00 50.57 317 LEU A CA 1
ATOM 1564 C C . LEU A 1 177 ? 55.142 58.315 20.074 1.00 50.94 317 LEU A C 1
ATOM 1565 O O . LEU A 1 177 ? 54.907 59.494 19.818 1.00 51.54 317 LEU A O 1
ATOM 1571 N N . LYS B 1 9 ? 50.564 65.949 -10.589 1.00 50.87 149 LYS B N 1
ATOM 1572 C CA . LYS B 1 9 ? 49.228 65.279 -10.666 1.00 50.23 149 LYS B CA 1
ATOM 1573 C C . LYS B 1 9 ? 49.132 64.187 -9.600 1.00 49.87 149 LYS B C 1
ATOM 1574 O O . LYS B 1 9 ? 50.164 63.699 -9.111 1.00 50.43 149 LYS B O 1
ATOM 1576 N N . ILE B 1 10 ? 47.903 63.811 -9.236 1.00 48.40 150 ILE B N 1
ATOM 1577 C CA . ILE B 1 10 ? 47.677 62.732 -8.263 1.00 46.86 150 ILE B CA 1
ATOM 1578 C C . ILE B 1 10 ? 46.950 61.511 -8.836 1.00 45.65 150 ILE B C 1
ATOM 1579 O O . ILE B 1 10 ? 47.150 60.387 -8.361 1.00 45.62 150 ILE B O 1
ATOM 1581 N N . HIS B 1 11 ? 46.096 61.730 -9.834 1.00 43.99 151 HIS B N 1
ATOM 1582 C CA . HIS B 1 11 ? 45.383 60.630 -10.494 1.00 42.54 151 HIS B CA 1
ATOM 1583 C C . HIS B 1 11 ? 46.410 59.691 -11.133 1.00 41.19 151 HIS B C 1
ATOM 1584 O O . HIS B 1 11 ? 46.184 58.478 -11.270 1.00 40.97 151 HIS B O 1
ATOM 1591 N N . GLU B 1 12 ? 47.539 60.281 -11.522 1.00 39.06 152 GLU B N 1
ATOM 1592 C CA . GLU B 1 12 ? 48.716 59.547 -11.939 1.00 36.83 152 GLU B CA 1
ATOM 1593 C C . GLU B 1 12 ? 49.137 58.547 -10.871 1.00 35.19 152 GLU B C 1
ATOM 1594 O O . GLU B 1 12 ? 49.366 57.376 -11.169 1.00 34.54 152 GLU B O 1
ATOM 1600 N N . VAL B 1 13 ? 49.216 59.018 -9.629 1.00 33.16 153 VAL B N 1
ATOM 1601 C CA . VAL B 1 13 ? 49.723 58.214 -8.526 1.00 31.16 153 VAL B CA 1
ATOM 1602 C C . VAL B 1 13 ? 48.782 57.030 -8.220 1.00 29.77 153 VAL B C 1
ATOM 1603 O O . VAL B 1 13 ? 49.249 55.962 -7.840 1.00 29.03 153 VAL B O 1
ATOM 1607 N N . GLN B 1 14 ? 47.477 57.216 -8.438 1.00 27.81 154 GLN B N 1
ATOM 1608 C CA . GLN B 1 14 ? 46.504 56.134 -8.290 1.00 26.21 154 GLN B CA 1
ATOM 1609 C C . GLN B 1 14 ? 46.620 55.041 -9.363 1.00 24.70 154 GLN B C 1
ATOM 1610 O O . GLN B 1 14 ? 46.512 53.866 -9.045 1.00 23.89 154 GLN B O 1
ATOM 1616 N N . LYS B 1 15 ? 46.871 55.415 -10.615 1.00 22.82 155 LYS B N 1
ATOM 1617 C CA . LYS B 1 15 ? 47.147 54.428 -11.673 1.00 21.27 155 LYS B CA 1
ATOM 1618 C C . LYS B 1 15 ? 48.409 53.619 -11.370 1.00 19.94 155 LYS B C 1
ATOM 1619 O O . LYS B 1 15 ? 48.423 52.398 -11.540 1.00 19.77 155 LYS B O 1
ATOM 1621 N N . LYS B 1 16 ? 49.458 54.312 -10.937 1.00 18.28 156 LYS B N 1
ATOM 1622 C CA . LYS B 1 16 ? 50.732 53.706 -10.575 1.00 17.33 156 LYS B CA 1
ATOM 1623 C C . LYS B 1 16 ? 50.621 52.776 -9.371 1.00 16.68 156 LYS B C 1
ATOM 1624 O O . LYS B 1 16 ? 51.243 51.719 -9.333 1.00 16.52 156 LYS B O 1
ATOM 1630 N N . LEU B 1 17 ? 49.845 53.183 -8.374 1.00 14.10 157 LEU B N 1
ATOM 1631 C CA . LEU B 1 17 ? 49.608 52.327 -7.226 1.00 13.82 157 LEU B CA 1
ATOM 1632 C C . LEU B 1 17 ? 48.840 51.046 -7.618 1.00 12.97 157 LEU B C 1
ATOM 1633 O O . LEU B 1 17 ? 49.167 49.996 -7.146 1.00 12.26 157 LEU B O 1
ATOM 1638 N N A GLN B 1 18 ? 47.805 51.198 -8.450 0.50 13.16 158 GLN B N 1
ATOM 1639 N N B GLN B 1 18 ? 47.812 51.164 -8.458 0.50 13.70 158 GLN B N 1
ATOM 1640 C CA A GLN B 1 18 ? 47.035 50.082 -9.020 0.50 12.94 158 GLN B CA 1
ATOM 1641 C CA B GLN B 1 18 ? 47.092 49.987 -8.965 0.50 14.06 158 GLN B CA 1
ATOM 1642 C C A GLN B 1 18 ? 47.969 49.092 -9.749 0.50 13.07 158 GLN B C 1
ATOM 1643 C C B GLN B 1 18 ? 48.041 49.052 -9.704 0.50 13.66 158 GLN B C 1
ATOM 1644 O O A GLN B 1 18 ? 47.887 47.873 -9.545 0.50 12.49 158 GLN B O 1
ATOM 1645 O O B GLN B 1 18 ? 48.018 47.831 -9.496 0.50 13.07 158 GLN B O 1
ATOM 1656 N N . GLU B 1 19 ? 48.875 49.628 -10.564 1.00 12.65 159 GLU B N 1
ATOM 1657 C CA . GLU B 1 19 ? 49.856 48.827 -11.297 1.00 12.65 159 GLU B CA 1
ATOM 1658 C C . GLU B 1 19 ? 50.726 48.071 -10.301 1.00 11.36 159 GLU B C 1
ATOM 1659 O O . GLU B 1 19 ? 50.953 46.884 -10.463 1.00 10.98 159 GLU B O 1
ATOM 1665 N N . GLU B 1 20 ? 51.162 48.752 -9.248 1.00 10.51 160 GLU B N 1
ATOM 1666 C CA . GLU B 1 20 ? 52.080 48.139 -8.269 1.00 10.11 160 GLU B CA 1
ATOM 1667 C C . GLU B 1 20 ? 51.435 47.093 -7.349 1.00 9.71 160 GLU B C 1
ATOM 1668 O O . GLU B 1 20 ? 52.085 46.102 -6.998 1.00 10.45 160 GLU B O 1
ATOM 1674 N N . VAL B 1 21 ? 50.147 47.249 -7.044 1.00 8.34 161 VAL B N 1
ATOM 1675 C CA . VAL B 1 21 ? 49.388 46.155 -6.405 1.00 8.25 161 VAL B CA 1
ATOM 1676 C C . VAL B 1 21 ? 49.338 44.907 -7.334 1.00 8.20 161 VAL B C 1
ATOM 1677 O O . VAL B 1 21 ? 49.529 43.759 -6.886 1.00 8.01 161 VAL B O 1
ATOM 1681 N N . SER B 1 22 ? 49.112 45.138 -8.621 1.00 8.20 162 SER B N 1
ATOM 1682 C CA . SER B 1 22 ? 48.905 44.033 -9.560 1.00 8.10 162 SER B CA 1
ATOM 1683 C C . SER B 1 22 ? 50.213 43.306 -9.716 1.00 7.65 162 SER B C 1
ATOM 1684 O O . SER B 1 22 ? 50.237 42.069 -9.782 1.00 7.03 162 SER B O 1
ATOM 1687 N N . ILE B 1 23 ? 51.306 44.063 -9.735 1.00 6.52 163 ILE B N 1
ATOM 1688 C CA . ILE B 1 23 ? 52.645 43.452 -9.822 1.00 7.02 163 ILE B CA 1
ATOM 1689 C C . ILE B 1 23 ? 52.917 42.507 -8.648 1.00 6.64 163 ILE B C 1
ATOM 1690 O O . ILE B 1 23 ? 53.423 41.384 -8.828 1.00 6.45 163 ILE B O 1
ATOM 1695 N N . VAL B 1 24 ? 52.624 42.957 -7.431 1.00 7.76 164 VAL B N 1
ATOM 1696 C CA . VAL B 1 24 ? 52.798 42.084 -6.254 1.00 7.23 164 VAL B CA 1
ATOM 1697 C C . VAL B 1 24 ? 51.875 40.864 -6.266 1.00 7.79 164 VAL B C 1
ATOM 1698 O O . VAL B 1 24 ? 52.285 39.763 -5.845 1.00 8.16 164 VAL B O 1
ATOM 1702 N N . LEU B 1 25 ? 50.625 41.063 -6.710 1.00 7.31 165 LEU B N 1
ATOM 1703 C CA . LEU B 1 25 ? 49.686 39.982 -6.815 1.00 6.14 165 LEU B CA 1
ATOM 1704 C C . LEU B 1 25 ? 50.230 38.911 -7.780 1.00 7.32 165 LEU B C 1
ATOM 1705 O O . LEU B 1 25 ? 50.148 37.697 -7.488 1.00 6.53 165 LEU B O 1
ATOM 1710 N N . ILE B 1 26 ? 50.758 39.352 -8.932 1.00 7.84 166 ILE B N 1
ATOM 1711 C CA . ILE B 1 26 ? 51.427 38.439 -9.902 1.00 7.70 166 ILE B CA 1
ATOM 1712 C C . ILE B 1 26 ? 52.593 37.674 -9.239 1.00 8.01 166 ILE B C 1
ATOM 1713 O O . ILE B 1 26 ? 52.743 36.449 -9.428 1.00 6.77 166 ILE B O 1
ATOM 1718 N N . ASP B 1 27 ? 53.419 38.378 -8.458 1.00 7.69 167 ASP B N 1
ATOM 1719 C CA . ASP B 1 27 ? 54.461 37.695 -7.682 1.00 7.94 167 ASP B CA 1
ATOM 1720 C C . ASP B 1 27 ? 53.895 36.576 -6.766 1.00 8.27 167 ASP B C 1
ATOM 1721 O O . ASP B 1 27 ? 54.477 35.482 -6.672 1.00 9.64 167 ASP B O 1
ATOM 1726 N N . ILE B 1 28 ? 52.743 36.813 -6.147 1.00 7.84 168 ILE B N 1
ATOM 1727 C CA . ILE B 1 28 ? 52.118 35.787 -5.296 1.00 7.66 168 ILE B CA 1
ATOM 1728 C C . ILE B 1 28 ? 51.753 34.549 -6.167 1.00 7.31 168 ILE B C 1
ATOM 1729 O O . ILE B 1 28 ? 51.996 33.416 -5.753 1.00 7.28 168 ILE B O 1
ATOM 1734 N N . ALA B 1 29 ? 51.167 34.777 -7.349 1.00 6.20 169 ALA B N 1
ATOM 1735 C CA . ALA B 1 29 ? 50.838 33.670 -8.274 1.00 5.77 169 ALA B CA 1
ATOM 1736 C C . ALA B 1 29 ? 52.118 32.880 -8.594 1.00 6.28 169 ALA B C 1
ATOM 1737 O O . ALA B 1 29 ? 52.104 31.653 -8.649 1.00 6.27 169 ALA B O 1
ATOM 1739 N N . ASP B 1 30 ? 53.224 33.595 -8.779 1.00 6.94 170 ASP B N 1
ATOM 1740 C CA . ASP B 1 30 ? 54.498 32.969 -9.137 1.00 9.06 170 ASP B CA 1
ATOM 1741 C C . ASP B 1 30 ? 55.021 32.091 -7.998 1.00 8.98 170 ASP B C 1
ATOM 1742 O O . ASP B 1 30 ? 55.570 31.014 -8.244 1.00 8.63 170 ASP B O 1
ATOM 1747 N N . ILE B 1 31 ? 54.837 32.551 -6.757 1.00 8.71 171 ILE B N 1
ATOM 1748 C CA . ILE B 1 31 ? 55.257 31.793 -5.570 1.00 8.46 171 ILE B CA 1
ATOM 1749 C C . ILE B 1 31 ? 54.456 30.504 -5.389 1.00 7.80 171 ILE B C 1
ATOM 1750 O O . ILE B 1 31 ? 55.027 29.463 -5.041 1.00 7.11 171 ILE B O 1
ATOM 1755 N N . ILE B 1 32 ? 53.155 30.537 -5.660 1.00 7.10 172 ILE B N 1
ATOM 1756 C CA . ILE B 1 32 ? 52.367 29.315 -5.582 1.00 5.99 172 ILE B CA 1
ATOM 1757 C C . ILE B 1 32 ? 52.968 28.147 -6.388 1.00 7.70 172 ILE B C 1
ATOM 1758 O O . ILE B 1 32 ? 53.023 26.993 -5.919 1.00 7.85 172 ILE B O 1
ATOM 1763 N N A VAL B 1 33 ? 53.408 28.426 -7.611 0.50 7.61 173 VAL B N 1
ATOM 1764 N N B VAL B 1 33 ? 53.408 28.447 -7.605 0.50 7.88 173 VAL B N 1
ATOM 1765 C CA A VAL B 1 33 ? 53.919 27.354 -8.455 0.50 8.67 173 VAL B CA 1
ATOM 1766 C CA B VAL B 1 33 ? 53.928 27.422 -8.492 0.50 9.25 173 VAL B CA 1
ATOM 1767 C C A VAL B 1 33 ? 55.416 27.086 -8.274 0.50 9.68 173 VAL B C 1
ATOM 1768 C C B VAL B 1 33 ? 55.383 27.066 -8.186 0.50 10.01 173 VAL B C 1
ATOM 1769 O O A VAL B 1 33 ? 55.904 26.022 -8.646 0.50 9.35 173 VAL B O 1
ATOM 1770 O O B VAL B 1 33 ? 55.805 25.926 -8.377 0.50 9.75 173 VAL B O 1
ATOM 1777 N N . ASN B 1 34 ? 56.139 28.042 -7.695 1.00 11.26 174 ASN B N 1
ATOM 1778 C CA . ASN B 1 34 ? 57.566 27.830 -7.399 1.00 12.76 174 ASN B CA 1
ATOM 1779 C C . ASN B 1 34 ? 57.902 28.380 -6.015 1.00 14.50 174 ASN B C 1
ATOM 1780 O O . ASN B 1 34 ? 58.579 29.409 -5.893 1.00 14.74 174 ASN B O 1
ATOM 1785 N N . PRO B 1 35 ? 57.424 27.685 -4.961 1.00 16.05 175 PRO B N 1
ATOM 1786 C CA . PRO B 1 35 ? 57.316 28.304 -3.628 1.00 17.62 175 PRO B CA 1
ATOM 1787 C C . PRO B 1 35 ? 58.653 28.728 -2.996 1.00 18.87 175 PRO B C 1
ATOM 1788 O O . PRO B 1 35 ? 58.672 29.600 -2.127 1.00 18.81 175 PRO B O 1
ATOM 1792 N N . LYS B 1 36 ? 59.748 28.138 -3.473 1.00 20.20 176 LYS B N 1
ATOM 1793 C CA . LYS B 1 36 ? 61.087 28.388 -2.950 1.00 21.43 176 LYS B CA 1
ATOM 1794 C C . LYS B 1 36 ? 62.049 29.058 -3.953 1.00 21.56 176 LYS B C 1
ATOM 1795 O O . LYS B 1 36 ? 63.260 29.083 -3.737 1.00 21.52 176 LYS B O 1
ATOM 1801 N N . LYS B 1 37 ? 61.513 29.603 -5.043 1.00 21.40 177 LYS B N 1
ATOM 1802 C CA . LYS B 1 37 ? 62.374 30.256 -6.031 1.00 21.03 177 LYS B CA 1
ATOM 1803 C C . LYS B 1 37 ? 62.375 31.789 -5.876 1.00 20.54 177 LYS B C 1
ATOM 1804 O O . LYS B 1 37 ? 61.502 32.346 -5.220 1.00 20.92 177 LYS B O 1
ATOM 1810 N N A GLU B 1 38 ? 63.380 32.468 -6.425 0.50 20.35 178 GLU B N 1
ATOM 1811 N N B GLU B 1 38 ? 63.371 32.400 -6.525 0.50 19.81 178 GLU B N 1
ATOM 1812 C CA A GLU B 1 38 ? 63.436 33.935 -6.360 0.50 19.90 178 GLU B CA 1
ATOM 1813 C CA B GLU B 1 38 ? 63.467 33.833 -6.766 0.50 18.85 178 GLU B CA 1
ATOM 1814 C C A GLU B 1 38 ? 62.362 34.552 -7.266 0.50 19.03 178 GLU B C 1
ATOM 1815 C C B GLU B 1 38 ? 62.282 34.345 -7.575 0.50 18.16 178 GLU B C 1
ATOM 1816 O O A GLU B 1 38 ? 62.206 34.150 -8.424 0.50 19.08 178 GLU B O 1
ATOM 1817 O O B GLU B 1 38 ? 62.123 34.027 -8.759 0.50 18.18 178 GLU B O 1
ATOM 1828 N N A ASN B 1 39 ? 61.617 35.517 -6.733 0.50 17.64 179 ASN B N 1
ATOM 1829 N N B ASN B 1 39 ? 61.453 35.138 -6.912 0.50 17.12 179 ASN B N 1
ATOM 1830 C CA A ASN B 1 39 ? 60.300 35.834 -7.283 0.50 16.43 179 ASN B CA 1
ATOM 1831 C CA B ASN B 1 39 ? 60.334 35.794 -7.533 0.50 15.84 179 ASN B CA 1
ATOM 1832 C C A ASN B 1 39 ? 59.955 37.329 -7.396 0.50 15.40 179 ASN B C 1
ATOM 1833 C C B ASN B 1 39 ? 60.501 37.271 -7.058 0.50 15.30 179 ASN B C 1
ATOM 1834 O O A ASN B 1 39 ? 58.859 37.685 -7.862 0.50 14.45 179 ASN B O 1
ATOM 1835 O O B ASN B 1 39 ? 61.223 37.536 -6.091 0.50 14.86 179 ASN B O 1
ATOM 1844 N N A GLY B 1 40 ? 60.872 38.193 -6.956 0.50 13.36 180 GLY B N 1
ATOM 1845 N N B GLY B 1 40 ? 59.885 38.240 -7.728 0.50 14.55 180 GLY B N 1
ATOM 1846 C CA A GLY B 1 40 ? 60.661 39.644 -7.018 0.50 12.74 180 GLY B CA 1
ATOM 1847 C CA B GLY B 1 40 ? 60.152 39.646 -7.387 0.50 13.41 180 GLY B CA 1
ATOM 1848 C C A GLY B 1 40 ? 59.735 40.248 -5.957 0.50 11.97 180 GLY B C 1
ATOM 1849 C C B GLY B 1 40 ? 59.344 40.229 -6.225 0.50 12.48 180 GLY B C 1
ATOM 1850 O O A GLY B 1 40 ? 59.691 41.476 -5.806 0.50 11.32 180 GLY B O 1
ATOM 1851 O O B GLY B 1 40 ? 59.056 41.437 -6.212 0.50 11.62 180 GLY B O 1
ATOM 1852 N N . TYR B 1 41 ? 58.990 39.397 -5.239 1.00 11.13 181 TYR B N 1
ATOM 1853 C CA . TYR B 1 41 ? 58.009 39.852 -4.188 1.00 10.46 181 TYR B CA 1
ATOM 1854 C C . TYR B 1 41 ? 58.568 40.905 -3.226 1.00 9.50 181 TYR B C 1
ATOM 1855 O O . TYR B 1 41 ? 57.928 41.920 -2.984 1.00 8.72 181 TYR B O 1
ATOM 1864 N N A SER B 1 42 ? 59.755 40.654 -2.680 0.50 8.97 182 SER B N 1
ATOM 1865 N N B SER B 1 42 ? 59.754 40.664 -2.678 0.50 8.99 182 SER B N 1
ATOM 1866 C CA A SER B 1 42 ? 60.346 41.590 -1.707 0.50 8.60 182 SER B CA 1
ATOM 1867 C CA B SER B 1 42 ? 60.314 41.613 -1.701 0.50 8.61 182 SER B CA 1
ATOM 1868 C C A SER B 1 42 ? 60.600 42.961 -2.330 0.50 8.86 182 SER B C 1
ATOM 1869 C C B SER B 1 42 ? 60.619 42.974 -2.324 0.50 8.88 182 SER B C 1
ATOM 1870 O O A SER B 1 42 ? 60.269 44.001 -1.723 0.50 8.36 182 SER B O 1
ATOM 1871 O O B SER B 1 42 ? 60.333 44.022 -1.714 0.50 8.40 182 SER B O 1
ATOM 1876 N N . ARG B 1 43 ? 61.161 42.960 -3.543 1.00 8.99 183 ARG B N 1
ATOM 1877 C CA . ARG B 1 43 ? 61.435 44.214 -4.277 1.00 9.39 183 ARG B CA 1
ATOM 1878 C C . ARG B 1 43 ? 60.114 44.941 -4.595 1.00 8.11 183 ARG B C 1
ATOM 1879 O O . ARG B 1 43 ? 59.974 46.117 -4.300 1.00 8.42 183 ARG B O 1
ATOM 1887 N N . ASP B 1 44 ? 59.151 44.228 -5.182 1.00 8.39 184 ASP B N 1
ATOM 1888 C CA . ASP B 1 44 ? 57.911 44.853 -5.680 1.00 8.53 184 ASP B CA 1
ATOM 1889 C C . ASP B 1 44 ? 56.998 45.310 -4.544 1.00 9.05 184 ASP B C 1
ATOM 1890 O O . ASP B 1 44 ? 56.290 46.327 -4.651 1.00 9.40 184 ASP B O 1
ATOM 1895 N N . LEU B 1 45 ? 57.033 44.582 -3.440 1.00 8.18 185 LEU B N 1
ATOM 1896 C CA . LEU B 1 45 ? 56.299 44.998 -2.275 1.00 9.56 185 LEU B CA 1
ATOM 1897 C C . LEU B 1 45 ? 56.910 46.238 -1.642 1.00 9.06 185 LEU B C 1
ATOM 1898 O O . LEU B 1 45 ? 56.193 47.173 -1.202 1.00 8.77 185 LEU B O 1
ATOM 1903 N N . TYR B 1 46 ? 58.243 46.265 -1.572 1.00 9.10 186 TYR B N 1
ATOM 1904 C CA . TYR B 1 46 ? 58.894 47.449 -1.073 1.00 9.18 186 TYR B CA 1
ATOM 1905 C C . TYR B 1 46 ? 58.556 48.670 -1.931 1.00 8.99 186 TYR B C 1
ATOM 1906 O O . TYR B 1 46 ? 58.388 49.785 -1.430 1.00 9.89 186 TYR B O 1
ATOM 1915 N N . THR B 1 47 ? 58.512 48.477 -3.229 1.00 8.15 187 THR B N 1
ATOM 1916 C CA . THR B 1 47 ? 58.198 49.560 -4.153 1.00 7.01 187 THR B CA 1
ATOM 1917 C C . THR B 1 47 ? 56.788 50.079 -3.830 1.00 6.83 187 THR B C 1
ATOM 1918 O O . THR B 1 47 ? 56.545 51.296 -3.750 1.00 6.82 187 THR B O 1
ATOM 1922 N N . LEU B 1 48 ? 55.885 49.137 -3.599 1.00 7.20 188 LEU B N 1
ATOM 1923 C CA . LEU B 1 48 ? 54.482 49.456 -3.260 1.00 8.24 188 LEU B CA 1
ATOM 1924 C C . LEU B 1 48 ? 54.415 50.165 -1.940 1.00 9.06 188 LEU B C 1
ATOM 1925 O O . LEU B 1 48 ? 53.884 51.253 -1.886 1.00 8.84 188 LEU B O 1
ATOM 1930 N N . ASN B 1 49 ? 54.930 49.546 -0.878 1.00 10.91 189 ASN B N 1
ATOM 1931 C CA . ASN B 1 49 ? 54.956 50.183 0.466 1.00 11.88 189 ASN B CA 1
ATOM 1932 C C . ASN B 1 49 ? 55.581 51.561 0.537 1.00 12.66 189 ASN B C 1
ATOM 1933 O O . ASN B 1 49 ? 55.077 52.434 1.273 1.00 12.95 189 ASN B O 1
ATOM 1938 N N A SER B 1 50 ? 56.675 51.752 -0.212 0.50 12.40 190 SER B N 1
ATOM 1939 N N B SER B 1 50 ? 56.667 51.767 -0.217 0.50 12.51 190 SER B N 1
ATOM 1940 C CA A SER B 1 50 ? 57.344 53.038 -0.327 0.50 12.43 190 SER B CA 1
ATOM 1941 C CA B SER B 1 50 ? 57.330 53.057 -0.267 0.50 12.67 190 SER B CA 1
ATOM 1942 C C A SER B 1 50 ? 56.478 54.099 -0.997 0.50 12.93 190 SER B C 1
ATOM 1943 C C B SER B 1 50 ? 56.532 54.124 -1.036 0.50 13.06 190 SER B C 1
ATOM 1944 O O A SER B 1 50 ? 56.432 55.249 -0.542 0.50 12.21 190 SER B O 1
ATOM 1945 O O B SER B 1 50 ? 56.571 55.307 -0.668 0.50 12.35 190 SER B O 1
ATOM 1950 N N . LEU B 1 51 ? 55.813 53.720 -2.085 1.00 13.26 191 LEU B N 1
ATOM 1951 C CA . LEU B 1 51 ? 54.973 54.666 -2.822 1.00 14.08 191 LEU B CA 1
ATOM 1952 C C . LEU B 1 51 ? 53.736 55.009 -1.983 1.00 14.55 191 LEU B C 1
ATOM 1953 O O . LEU B 1 51 ? 53.284 56.166 -1.989 1.00 13.57 191 LEU B O 1
ATOM 1958 N N A ILE B 1 52 ? 53.190 54.005 -1.291 0.50 14.31 192 ILE B N 1
ATOM 1959 N N B ILE B 1 52 ? 53.185 54.030 -1.266 0.50 15.38 192 ILE B N 1
ATOM 1960 C CA A ILE B 1 52 ? 52.139 54.258 -0.320 0.50 13.52 192 ILE B CA 1
ATOM 1961 C CA B ILE B 1 52 ? 52.101 54.368 -0.360 0.50 15.77 192 ILE B CA 1
ATOM 1962 C C A ILE B 1 52 ? 52.617 55.287 0.725 0.50 14.65 192 ILE B C 1
ATOM 1963 C C B ILE B 1 52 ? 52.572 55.265 0.809 0.50 15.93 192 ILE B C 1
ATOM 1964 O O A ILE B 1 52 ? 51.941 56.283 0.934 0.50 14.41 192 ILE B O 1
ATOM 1965 O O B ILE B 1 52 ? 51.831 56.152 1.205 0.50 15.80 192 ILE B O 1
ATOM 1974 N N . ASP B 1 53 ? 53.785 55.061 1.337 1.00 15.69 193 ASP B N 1
ATOM 1975 C CA . ASP B 1 53 ? 54.307 55.931 2.433 1.00 16.87 193 ASP B CA 1
ATOM 1976 C C . ASP B 1 53 ? 54.653 57.316 1.923 1.00 17.74 193 ASP B C 1
ATOM 1977 O O . ASP B 1 53 ? 54.199 58.322 2.485 1.00 18.37 193 ASP B O 1
ATOM 1982 N N A SER B 1 54 ? 55.464 57.371 0.868 0.50 17.96 194 SER B N 1
ATOM 1983 N N B SER B 1 54 ? 55.461 57.360 0.865 0.50 18.04 194 SER B N 1
ATOM 1984 C CA A SER B 1 54 ? 55.882 58.640 0.278 0.50 18.36 194 SER B CA 1
ATOM 1985 C CA B SER B 1 54 ? 55.887 58.609 0.241 0.50 18.53 194 SER B CA 1
ATOM 1986 C C A SER B 1 54 ? 54.667 59.489 -0.074 0.50 18.76 194 SER B C 1
ATOM 1987 C C B SER B 1 54 ? 54.688 59.481 -0.103 0.50 18.85 194 SER B C 1
ATOM 1988 O O A SER B 1 54 ? 54.610 60.672 0.267 0.50 19.02 194 SER B O 1
ATOM 1989 O O B SER B 1 54 ? 54.667 60.672 0.209 0.50 19.11 194 SER B O 1
ATOM 1994 N N . SER B 1 55 ? 53.686 58.867 -0.725 1.00 18.78 195 SER B N 1
ATOM 1995 C CA . SER B 1 55 ? 52.555 59.585 -1.269 1.00 18.89 195 SER B CA 1
ATOM 1996 C C . SER B 1 55 ? 51.558 60.068 -0.187 1.00 18.88 195 SER B C 1
ATOM 1997 O O . SER B 1 55 ? 50.918 61.119 -0.352 1.00 17.54 195 SER B O 1
ATOM 2000 N N . ILE B 1 56 ? 51.456 59.320 0.913 1.00 18.62 196 ILE B N 1
ATOM 2001 C CA . ILE B 1 56 ? 50.702 59.801 2.088 1.00 19.30 196 ILE B CA 1
ATOM 2002 C C . ILE B 1 56 ? 51.474 60.900 2.844 1.00 19.71 196 ILE B C 1
ATOM 2003 O O . ILE B 1 56 ? 50.902 61.939 3.172 1.00 19.28 196 ILE B O 1
ATOM 2008 N N . SER B 1 57 ? 52.754 60.642 3.128 1.00 20.77 197 SER B N 1
ATOM 2009 C CA . SER B 1 57 ? 53.644 61.573 3.825 1.00 21.67 197 SER B CA 1
ATOM 2010 C C . SER B 1 57 ? 53.639 62.926 3.120 1.00 22.30 197 SER B C 1
ATOM 2011 O O . SER B 1 57 ? 53.594 63.983 3.774 1.00 22.39 197 SER B O 1
ATOM 2014 N N . GLU B 1 58 ? 53.640 62.886 1.791 1.00 22.76 198 GLU B N 1
ATOM 2015 C CA . GLU B 1 58 ? 53.554 64.093 0.969 1.00 23.32 198 GLU B CA 1
ATOM 2016 C C . GLU B 1 58 ? 52.208 64.814 1.079 1.00 23.10 198 GLU B C 1
ATOM 2017 O O . GLU B 1 58 ? 52.164 66.037 1.242 1.00 23.10 198 GLU B O 1
ATOM 2023 N N . THR B 1 59 ? 51.126 64.048 0.967 1.00 22.54 199 THR B N 1
ATOM 2024 C CA . THR B 1 59 ? 49.748 64.557 1.089 1.00 22.58 199 THR B CA 1
ATOM 2025 C C . THR B 1 59 ? 49.530 65.400 2.349 1.00 22.02 199 THR B C 1
ATOM 2026 O O . THR B 1 59 ? 48.924 66.466 2.289 1.00 22.61 199 THR B O 1
ATOM 2030 N N . TYR B 1 60 ? 50.065 64.924 3.470 1.00 21.57 200 TYR B N 1
ATOM 2031 C CA . TYR B 1 60 ? 50.029 65.641 4.747 1.00 20.86 200 TYR B CA 1
ATOM 2032 C C . TYR B 1 60 ? 50.984 66.834 4.836 1.00 21.46 200 TYR B C 1
ATOM 2033 O O . TYR B 1 60 ? 50.671 67.837 5.498 1.00 21.45 200 TYR B O 1
ATOM 2042 N N . ASP B 1 61 ? 52.150 66.708 4.213 1.00 21.75 201 ASP B N 1
ATOM 2043 C CA . ASP B 1 61 ? 53.110 67.828 4.060 1.00 22.87 201 ASP B CA 1
ATOM 2044 C C . ASP B 1 61 ? 52.437 69.018 3.363 1.00 22.76 201 ASP B C 1
ATOM 2045 O O . ASP B 1 61 ? 52.776 70.187 3.588 1.00 23.46 201 ASP B O 1
ATOM 2050 N N . ASN B 1 62 ? 51.487 68.672 2.505 1.00 23.29 202 ASN B N 1
ATOM 2051 C CA . ASN B 1 62 ? 50.774 69.559 1.612 1.00 23.90 202 ASN B CA 1
ATOM 2052 C C . ASN B 1 62 ? 49.463 70.041 2.218 1.00 24.30 202 ASN B C 1
ATOM 2053 O O . ASN B 1 62 ? 48.770 70.846 1.605 1.00 24.58 202 ASN B O 1
ATOM 2058 N N . ILE B 1 63 ? 49.124 69.537 3.407 1.00 24.20 203 ILE B N 1
ATOM 2059 C CA . ILE B 1 63 ? 47.812 69.768 4.030 1.00 24.90 203 ILE B CA 1
ATOM 2060 C C . ILE B 1 63 ? 47.286 71.202 3.947 1.00 25.35 203 ILE B C 1
ATOM 2061 O O . ILE B 1 63 ? 46.124 71.389 3.599 1.00 25.37 203 ILE B O 1
ATOM 2063 N N . ASN B 1 64 ? 48.131 72.200 4.242 1.00 26.02 204 ASN B N 1
ATOM 2064 C CA . ASN B 1 64 ? 47.667 73.602 4.393 1.00 26.85 204 ASN B CA 1
ATOM 2065 C C . ASN B 1 64 ? 47.703 74.484 3.128 1.00 26.85 204 ASN B C 1
ATOM 2066 O O . ASN B 1 64 ? 47.413 75.677 3.198 1.00 27.08 204 ASN B O 1
ATOM 2071 N N . ASN B 1 65 ? 48.038 73.904 1.977 1.00 27.24 205 ASN B N 1
ATOM 2072 C CA . ASN B 1 65 ? 47.933 74.629 0.703 1.00 27.60 205 ASN B CA 1
ATOM 2073 C C . ASN B 1 65 ? 46.900 74.073 -0.306 1.00 27.45 205 ASN B C 1
ATOM 2074 O O . ASN B 1 65 ? 46.189 74.859 -0.941 1.00 27.80 205 ASN B O 1
ATOM 2079 N N . THR B 1 66 ? 46.817 72.739 -0.432 1.00 27.05 206 THR B N 1
ATOM 2080 C CA . THR B 1 66 ? 45.864 72.050 -1.341 1.00 26.59 206 THR B CA 1
ATOM 2081 C C . THR B 1 66 ? 44.400 72.025 -0.843 1.00 26.13 206 THR B C 1
ATOM 2082 O O . THR B 1 66 ? 44.140 72.175 0.355 1.00 25.91 206 THR B O 1
ATOM 2086 N N . LEU B 1 67 ? 43.456 71.824 -1.769 1.00 25.26 207 LEU B N 1
ATOM 2087 C CA . LEU B 1 67 ? 42.017 71.800 -1.464 1.00 24.30 207 LEU B CA 1
ATOM 2088 C C . LEU B 1 67 ? 41.624 70.675 -0.479 1.00 24.11 207 LEU B C 1
ATOM 2089 O O . LEU B 1 67 ? 42.384 69.730 -0.269 1.00 23.77 207 LEU B O 1
ATOM 2094 N N . LEU B 1 68 ? 40.452 70.792 0.144 1.00 23.78 208 LEU B N 1
ATOM 2095 C CA . LEU B 1 68 ? 40.035 69.795 1.135 1.00 23.21 208 LEU B CA 1
ATOM 2096 C C . LEU B 1 68 ? 39.295 68.622 0.489 1.00 22.84 208 LEU B C 1
ATOM 2097 O O . LEU B 1 68 ? 39.623 67.458 0.736 1.00 22.84 208 LEU B O 1
ATOM 2102 N N . SER B 1 69 ? 38.300 68.950 -0.332 1.00 22.57 209 SER B N 1
ATOM 2103 C CA . SER B 1 69 ? 37.495 67.983 -1.081 1.00 22.11 209 SER B CA 1
ATOM 2104 C C . SER B 1 69 ? 38.354 66.947 -1.798 1.00 21.58 209 SER B C 1
ATOM 2105 O O . SER B 1 69 ? 38.024 65.740 -1.791 1.00 21.64 209 SER B O 1
ATOM 2108 N N A ASP B 1 70 ? 39.435 67.420 -2.416 0.50 20.90 210 ASP B N 1
ATOM 2109 N N B ASP B 1 70 ? 39.465 67.400 -2.389 0.50 21.11 210 ASP B N 1
ATOM 2110 C CA A ASP B 1 70 ? 40.340 66.560 -3.166 0.50 20.21 210 ASP B CA 1
ATOM 2111 C CA B ASP B 1 70 ? 40.351 66.529 -3.182 0.50 20.60 210 ASP B CA 1
ATOM 2112 C C A ASP B 1 70 ? 41.186 65.703 -2.239 0.50 19.89 210 ASP B C 1
ATOM 2113 C C B ASP B 1 70 ? 41.509 65.911 -2.392 0.50 20.21 210 ASP B C 1
ATOM 2114 O O A ASP B 1 70 ? 41.427 64.524 -2.536 0.50 20.02 210 ASP B O 1
ATOM 2115 O O B ASP B 1 70 ? 42.288 65.119 -2.938 0.50 20.50 210 ASP B O 1
ATOM 2124 N N . THR B 1 71 ? 41.632 66.283 -1.123 1.00 19.48 211 THR B N 1
ATOM 2125 C CA . THR B 1 71 ? 42.474 65.547 -0.165 1.00 18.82 211 THR B CA 1
ATOM 2126 C C . THR B 1 71 ? 41.707 64.324 0.341 1.00 18.38 211 THR B C 1
ATOM 2127 O O . THR B 1 71 ? 42.237 63.215 0.354 1.00 18.03 211 THR B O 1
ATOM 2131 N N . ARG B 1 72 ? 40.453 64.546 0.735 1.00 18.63 212 ARG B N 1
ATOM 2132 C CA . ARG B 1 72 ? 39.560 63.490 1.198 1.00 18.05 212 ARG B CA 1
ATOM 2133 C C . ARG B 1 72 ? 39.341 62.435 0.121 1.00 18.39 212 ARG B C 1
ATOM 2134 O O . ARG B 1 72 ? 39.452 61.248 0.391 1.00 17.38 212 ARG B O 1
ATOM 2142 N N . PHE B 1 73 ? 39.025 62.893 -1.093 1.00 18.74 213 PHE B N 1
ATOM 2143 C CA . PHE B 1 73 ? 38.868 62.022 -2.261 1.00 19.23 213 PHE B CA 1
ATOM 2144 C C . PHE B 1 73 ? 40.113 61.164 -2.514 1.00 19.20 213 PHE B C 1
ATOM 2145 O O . PHE B 1 73 ? 39.999 59.955 -2.798 1.00 19.84 213 PHE B O 1
ATOM 2147 N N . PHE B 1 74 ? 41.294 61.764 -2.378 1.00 18.72 214 PHE B N 1
ATOM 2148 C CA . PHE B 1 74 ? 42.549 61.007 -2.504 1.00 18.10 214 PHE B CA 1
ATOM 2149 C C . PHE B 1 74 ? 42.762 60.007 -1.357 1.00 17.47 214 PHE B C 1
ATOM 2150 O O . PHE B 1 74 ? 43.138 58.852 -1.599 1.00 16.85 214 PHE B O 1
ATOM 2158 N N . LEU B 1 75 ? 42.533 60.437 -0.111 1.00 16.18 215 LEU B N 1
ATOM 2159 C CA . LEU B 1 75 ? 42.675 59.509 1.023 1.00 15.39 215 LEU B CA 1
ATOM 2160 C C . LEU B 1 75 ? 41.709 58.347 0.887 1.00 14.66 215 LEU B C 1
ATOM 2161 O O . LEU B 1 75 ? 42.025 57.249 1.294 1.00 13.90 215 LEU B O 1
ATOM 2166 N N . GLU B 1 76 ? 40.539 58.604 0.304 1.00 15.06 216 GLU B N 1
ATOM 2167 C CA . GLU B 1 76 ? 39.563 57.556 0.029 1.00 15.40 216 GLU B CA 1
ATOM 2168 C C . GLU B 1 76 ? 40.167 56.435 -0.817 1.00 15.06 216 GLU B C 1
ATOM 2169 O O . GLU B 1 76 ? 40.001 55.248 -0.487 1.00 14.71 216 GLU B O 1
ATOM 2175 N N A HIS B 1 77 ? 40.863 56.788 -1.894 0.50 14.93 217 HIS B N 1
ATOM 2176 N N B HIS B 1 77 ? 40.852 56.803 -1.903 0.50 14.89 217 HIS B N 1
ATOM 2177 C CA A HIS B 1 77 ? 41.515 55.767 -2.707 0.50 15.05 217 HIS B CA 1
ATOM 2178 C CA B HIS B 1 77 ? 41.586 55.829 -2.717 0.50 15.02 217 HIS B CA 1
ATOM 2179 C C A HIS B 1 77 ? 42.690 55.108 -1.978 0.50 14.59 217 HIS B C 1
ATOM 2180 C C B HIS B 1 77 ? 42.656 55.119 -1.900 0.50 14.70 217 HIS B C 1
ATOM 2181 O O A HIS B 1 77 ? 42.953 53.923 -2.174 0.50 14.51 217 HIS B O 1
ATOM 2182 O O B HIS B 1 77 ? 42.776 53.901 -1.953 0.50 14.57 217 HIS B O 1
ATOM 2211 N N . ASP B 1 79 ? 42.949 54.496 1.227 1.00 13.87 219 ASP B N 1
ATOM 2212 C CA . ASP B 1 79 ? 42.390 53.496 2.162 1.00 13.78 219 ASP B CA 1
ATOM 2213 C C . ASP B 1 79 ? 42.153 52.159 1.499 1.00 13.90 219 ASP B C 1
ATOM 2214 O O . ASP B 1 79 ? 42.377 51.119 2.136 1.00 15.29 219 ASP B O 1
ATOM 2219 N N . ILE B 1 80 ? 41.729 52.170 0.233 1.00 12.84 220 ILE B N 1
ATOM 2220 C CA . ILE B 1 80 ? 41.473 50.911 -0.502 1.00 12.19 220 ILE B CA 1
ATOM 2221 C C . ILE B 1 80 ? 42.808 50.303 -0.848 1.00 11.72 220 ILE B C 1
ATOM 2222 O O . ILE B 1 80 ? 43.020 49.097 -0.685 1.00 11.30 220 ILE B O 1
ATOM 2227 N N . ILE B 1 81 ? 43.732 51.153 -1.264 1.00 11.16 221 ILE B N 1
ATOM 2228 C CA . ILE B 1 81 ? 45.054 50.662 -1.638 1.00 11.35 221 ILE B CA 1
ATOM 2229 C C . ILE B 1 81 ? 45.718 49.999 -0.456 1.00 10.54 221 ILE B C 1
ATOM 2230 O O . ILE B 1 81 ? 46.294 48.934 -0.626 1.00 10.84 221 ILE B O 1
ATOM 2235 N N . LYS B 1 82 ? 45.666 50.631 0.726 1.00 9.23 222 LYS B N 1
ATOM 2236 C CA . LYS B 1 82 ? 46.230 50.012 1.935 1.00 9.34 222 LYS B CA 1
ATOM 2237 C C . LYS B 1 82 ? 45.578 48.659 2.273 1.00 9.15 222 LYS B C 1
ATOM 2238 O O . LYS B 1 82 ? 46.278 47.752 2.656 1.00 8.86 222 LYS B O 1
ATOM 2244 N N A SER B 1 83 ? 44.250 48.555 2.170 0.50 9.39 223 SER B N 1
ATOM 2245 N N B SER B 1 83 ? 44.253 48.561 2.152 0.50 9.43 223 SER B N 1
ATOM 2246 C CA A SER B 1 83 ? 43.580 47.263 2.334 0.50 9.48 223 SER B CA 1
ATOM 2247 C CA B SER B 1 83 ? 43.552 47.287 2.311 0.50 9.56 223 SER B CA 1
ATOM 2248 C C A SER B 1 83 ? 44.127 46.185 1.379 0.50 9.94 223 SER B C 1
ATOM 2249 C C B SER B 1 83 ? 44.036 46.182 1.360 0.50 9.92 223 SER B C 1
ATOM 2250 O O A SER B 1 83 ? 44.380 45.053 1.802 0.50 9.89 223 SER B O 1
ATOM 2251 O O B SER B 1 83 ? 44.141 45.024 1.766 0.50 9.70 223 SER B O 1
ATOM 2256 N N . GLN B 1 84 ? 44.309 46.542 0.107 1.00 9.46 224 GLN B N 1
ATOM 2257 C CA . GLN B 1 84 ? 44.820 45.593 -0.916 1.00 10.06 224 GLN B CA 1
ATOM 2258 C C . GLN B 1 84 ? 46.229 45.135 -0.526 1.00 9.74 224 GLN B C 1
ATOM 2259 O O . GLN B 1 84 ? 46.540 43.959 -0.604 1.00 11.12 224 GLN B O 1
ATOM 2265 N N . ARG B 1 85 ? 47.078 46.089 -0.141 1.00 9.47 225 ARG B N 1
ATOM 2266 C CA . ARG B 1 85 ? 48.436 45.818 0.326 1.00 9.23 225 ARG B CA 1
ATOM 2267 C C . ARG B 1 85 ? 48.452 44.827 1.511 1.00 10.17 225 ARG B C 1
ATOM 2268 O O . ARG B 1 85 ? 49.302 43.910 1.577 1.00 10.55 225 ARG B O 1
ATOM 2276 N N . ASP B 1 86 ? 47.529 45.031 2.450 1.00 10.39 226 ASP B N 1
ATOM 2277 C CA . ASP B 1 86 ? 47.436 44.142 3.600 1.00 10.69 226 ASP B CA 1
ATOM 2278 C C . ASP B 1 86 ? 47.009 42.745 3.103 1.00 9.84 226 ASP B C 1
ATOM 2279 O O . ASP B 1 86 ? 47.569 41.760 3.533 1.00 10.28 226 ASP B O 1
ATOM 2284 N N . ILE B 1 87 ? 46.011 42.664 2.220 1.00 10.29 227 ILE B N 1
ATOM 2285 C CA . ILE B 1 87 ? 45.628 41.379 1.644 1.00 9.14 227 ILE B CA 1
ATOM 2286 C C . ILE B 1 87 ? 46.840 40.682 0.961 1.00 9.70 227 ILE B C 1
ATOM 2287 O O . ILE B 1 87 ? 47.051 39.469 1.128 1.00 8.87 227 ILE B O 1
ATOM 2292 N N . LEU B 1 88 ? 47.613 41.440 0.180 1.00 8.86 228 LEU B N 1
ATOM 2293 C CA . LEU B 1 88 ? 48.798 40.869 -0.477 1.00 8.59 228 LEU B CA 1
ATOM 2294 C C . LEU B 1 88 ? 49.772 40.261 0.555 1.00 10.19 228 LEU B C 1
ATOM 2295 O O . LEU B 1 88 ? 50.343 39.177 0.333 1.00 9.55 228 LEU B O 1
ATOM 2300 N N . GLU B 1 89 ? 50.007 40.983 1.650 1.00 11.08 229 GLU B N 1
ATOM 2301 C CA . GLU B 1 89 ? 50.899 40.493 2.711 1.00 11.30 229 GLU B CA 1
ATOM 2302 C C . GLU B 1 89 ? 50.314 39.246 3.376 1.00 11.09 229 GLU B C 1
ATOM 2303 O O . GLU B 1 89 ? 51.060 38.293 3.696 1.00 11.68 229 GLU B O 1
ATOM 2309 N N . ASN B 1 90 ? 48.989 39.230 3.555 1.00 9.90 230 ASN B N 1
ATOM 2310 C CA . ASN B 1 90 ? 48.308 38.050 4.095 1.00 9.02 230 ASN B CA 1
ATOM 2311 C C . ASN B 1 90 ? 48.481 36.859 3.137 1.00 9.07 230 ASN B C 1
ATOM 2312 O O . ASN B 1 90 ? 48.847 35.734 3.554 1.00 7.96 230 ASN B O 1
ATOM 2317 N N . LEU B 1 91 ? 48.232 37.115 1.859 1.00 7.92 231 LEU B N 1
ATOM 2318 C CA . LEU B 1 91 ? 48.358 36.051 0.829 1.00 9.54 231 LEU B CA 1
ATOM 2319 C C . LEU B 1 91 ? 49.811 35.523 0.819 1.00 9.40 231 LEU B C 1
ATOM 2320 O O . LEU B 1 91 ? 50.050 34.312 0.762 1.00 9.12 231 LEU B O 1
ATOM 2325 N N . TYR B 1 92 ? 50.789 36.415 0.952 1.00 10.53 232 TYR B N 1
ATOM 2326 C CA . TYR B 1 92 ? 52.191 35.948 0.967 1.00 10.73 232 TYR B CA 1
ATOM 2327 C C . TYR B 1 92 ? 52.470 35.032 2.172 1.00 11.48 232 TYR B C 1
ATOM 2328 O O . TYR B 1 92 ? 53.143 34.017 2.022 1.00 12.04 232 TYR B O 1
ATOM 2337 N N . SER B 1 93 ? 51.934 35.383 3.343 1.00 11.66 233 SER B N 1
ATOM 2338 C CA . SER B 1 93 ? 52.137 34.608 4.585 1.00 12.82 233 SER B CA 1
ATOM 2339 C C . SER B 1 93 ? 51.568 33.204 4.406 1.00 12.86 233 SER B C 1
ATOM 2340 O O . SER B 1 93 ? 52.064 32.264 4.998 1.00 13.59 233 SER B O 1
ATOM 2343 N N . TYR B 1 94 ? 50.540 33.068 3.575 1.00 11.53 234 TYR B N 1
ATOM 2344 C CA . TYR B 1 94 ? 49.918 31.756 3.337 1.00 10.88 234 TYR B CA 1
ATOM 2345 C C . TYR B 1 94 ? 50.679 30.976 2.258 1.00 11.05 234 TYR B C 1
ATOM 2346 O O . TYR B 1 94 ? 51.089 29.851 2.467 1.00 11.03 234 TYR B O 1
ATOM 2355 N N . VAL B 1 95 ? 50.874 31.577 1.089 1.00 10.81 235 VAL B N 1
ATOM 2356 C CA . VAL B 1 95 ? 51.451 30.783 -0.027 1.00 10.40 235 VAL B CA 1
ATOM 2357 C C . VAL B 1 95 ? 52.913 30.420 0.256 1.00 10.63 235 VAL B C 1
ATOM 2358 O O . VAL B 1 95 ? 53.437 29.403 -0.233 1.00 11.01 235 VAL B O 1
ATOM 2362 N N . SER B 1 96 ? 53.580 31.208 1.085 1.00 12.17 236 SER B N 1
ATOM 2363 C CA . SER B 1 96 ? 54.981 30.871 1.375 1.00 13.55 236 SER B CA 1
ATOM 2364 C C . SER B 1 96 ? 55.152 29.640 2.294 1.00 12.86 236 SER B C 1
ATOM 2365 O O . SER B 1 96 ? 56.287 29.183 2.532 1.00 13.33 236 SER B O 1
ATOM 2368 N N A GLN B 1 97 ? 54.034 29.094 2.764 0.50 12.84 237 GLN B N 1
ATOM 2369 N N B GLN B 1 97 ? 54.043 29.099 2.796 0.50 12.79 237 GLN B N 1
ATOM 2370 C CA A GLN B 1 97 ? 54.050 27.865 3.562 0.50 13.02 237 GLN B CA 1
ATOM 2371 C CA B GLN B 1 97 ? 54.086 27.841 3.560 0.50 12.88 237 GLN B CA 1
ATOM 2372 C C A GLN B 1 97 ? 53.818 26.601 2.733 0.50 12.79 237 GLN B C 1
ATOM 2373 C C B GLN B 1 97 ? 53.589 26.634 2.759 0.50 12.77 237 GLN B C 1
ATOM 2374 O O A GLN B 1 97 ? 53.893 25.495 3.261 0.50 12.59 237 GLN B O 1
ATOM 2375 O O B GLN B 1 97 ? 53.243 25.602 3.327 0.50 12.63 237 GLN B O 1
ATOM 2386 N N . LEU B 1 98 ? 53.547 26.769 1.442 1.00 12.95 238 LEU B N 1
ATOM 2387 C CA . LEU B 1 98 ? 53.143 25.651 0.574 1.00 13.20 238 LEU B CA 1
ATOM 2388 C C . LEU B 1 98 ? 54.227 24.603 0.541 1.00 13.45 238 LEU B C 1
ATOM 2389 O O . LEU B 1 98 ? 55.404 24.937 0.356 1.00 12.69 238 LEU B O 1
ATOM 2394 N N . ASN B 1 99 ? 53.796 23.355 0.762 1.00 14.36 239 ASN B N 1
ATOM 2395 C CA . ASN B 1 99 ? 54.620 22.165 0.740 1.00 15.34 239 ASN B CA 1
ATOM 2396 C C . ASN B 1 99 ? 54.944 21.714 -0.689 1.00 15.43 239 ASN B C 1
ATOM 2397 O O . ASN B 1 99 ? 56.031 21.178 -0.960 1.00 14.83 239 ASN B O 1
ATOM 2402 N N . SER B 1 100 ? 53.977 21.896 -1.584 1.00 14.18 240 SER B N 1
ATOM 2403 C CA . SER B 1 100 ? 54.066 21.426 -2.977 1.00 13.65 240 SER B CA 1
ATOM 2404 C C . SER B 1 100 ? 53.067 22.227 -3.794 1.00 12.18 240 SER B C 1
ATOM 2405 O O . SER B 1 100 ? 52.424 23.113 -3.252 1.00 11.95 240 SER B O 1
ATOM 2408 N N . THR B 1 101 ? 52.967 21.968 -5.098 1.00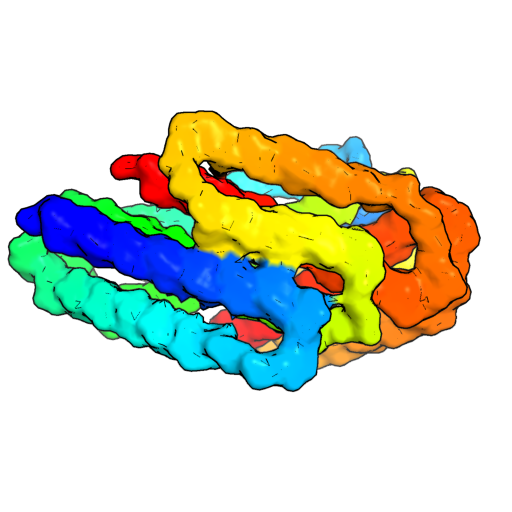 11.07 241 THR B N 1
ATOM 2409 C CA . THR B 1 101 ? 51.962 22.643 -5.909 1.00 10.03 241 THR B CA 1
ATOM 2410 C C . THR B 1 101 ? 51.001 21.637 -6.564 1.00 9.41 241 THR B C 1
ATOM 2411 O O . THR B 1 101 ? 51.251 21.203 -7.693 1.00 9.61 241 THR B O 1
ATOM 2415 N N . PRO B 1 102 ? 49.911 21.254 -5.862 1.00 8.83 242 PRO B N 1
ATOM 2416 C CA . PRO B 1 102 ? 48.871 20.368 -6.441 1.00 8.33 242 PRO B CA 1
ATOM 2417 C C . PRO B 1 102 ? 48.086 21.051 -7.586 1.00 7.62 242 PRO B C 1
ATOM 2418 O O . PRO B 1 102 ? 48.172 22.267 -7.713 1.00 6.25 242 PRO B O 1
ATOM 2422 N N . PRO B 1 103 ? 47.323 20.274 -8.410 1.00 7.24 243 PRO B N 1
ATOM 2423 C CA . PRO B 1 103 ? 46.585 20.849 -9.537 1.00 6.76 243 PRO B CA 1
ATOM 2424 C C . PRO B 1 103 ? 45.705 22.057 -9.175 1.00 7.10 243 PRO B C 1
ATOM 2425 O O . PRO B 1 103 ? 45.656 23.007 -9.947 1.00 7.65 243 PRO B O 1
ATOM 2429 N N A GLN B 1 104 ? 45.068 22.001 -8.007 0.50 6.76 244 GLN B N 1
ATOM 2430 N N B GLN B 1 104 ? 45.023 22.041 -8.029 0.50 6.77 244 GLN B N 1
ATOM 2431 C CA A GLN B 1 104 ? 44.222 23.068 -7.488 0.50 6.43 244 GLN B CA 1
ATOM 2432 C CA B GLN B 1 104 ? 44.186 23.188 -7.653 0.50 6.47 244 GLN B CA 1
ATOM 2433 C C A GLN B 1 104 ? 45.026 24.342 -7.272 0.50 5.90 244 GLN B C 1
ATOM 2434 C C B GLN B 1 104 ? 45.028 24.401 -7.263 0.50 5.92 244 GLN B C 1
ATOM 2435 O O A GLN B 1 104 ? 44.534 25.453 -7.528 0.50 6.34 244 GLN B O 1
ATOM 2436 O O B GLN B 1 104 ? 44.556 25.542 -7.384 0.50 6.31 244 GLN B O 1
ATOM 2447 N N . ALA B 1 105 ? 46.273 24.178 -6.836 1.00 5.07 245 ALA B N 1
ATOM 2448 C CA . ALA B 1 105 ? 47.170 25.314 -6.594 1.00 4.58 245 ALA B CA 1
ATOM 2449 C C . ALA B 1 105 ? 47.572 25.913 -7.953 1.00 4.57 245 ALA B C 1
ATOM 2450 O O . ALA B 1 105 ? 47.655 27.115 -8.064 1.00 4.57 245 ALA B O 1
ATOM 2452 N N . HIS B 1 106 ? 47.807 25.060 -8.972 1.00 3.78 246 HIS B N 1
ATOM 2453 C CA . HIS B 1 106 ? 48.066 25.532 -10.337 1.00 3.69 246 HIS B CA 1
ATOM 2454 C C . HIS B 1 106 ? 46.901 26.375 -10.884 1.00 3.10 246 HIS B C 1
ATOM 2455 O O . HIS B 1 106 ? 47.112 27.427 -11.506 1.00 3.94 246 HIS B O 1
ATOM 2462 N N . ILE B 1 107 ? 45.690 25.911 -10.659 1.00 2.92 247 ILE B N 1
ATOM 2463 C CA . ILE B 1 107 ? 44.492 26.613 -11.116 1.00 4.14 247 ILE B CA 1
ATOM 2464 C C . ILE B 1 107 ? 44.361 27.972 -10.435 1.00 5.22 247 ILE B C 1
ATOM 2465 O O . ILE B 1 107 ? 44.084 28.983 -11.096 1.00 6.14 247 ILE B O 1
ATOM 2470 N N . LEU B 1 108 ? 44.595 28.012 -9.122 1.00 4.97 248 LEU B N 1
ATOM 2471 C CA . LEU B 1 108 ? 44.531 29.271 -8.396 1.00 6.07 248 LEU B CA 1
ATOM 2472 C C . LEU B 1 108 ? 45.598 30.235 -8.874 1.00 5.47 248 LEU B C 1
ATOM 2473 O O . LEU B 1 108 ? 45.340 31.429 -9.044 1.00 6.04 248 LEU B O 1
ATOM 2478 N N . SER B 1 109 ? 46.807 29.721 -9.056 1.00 5.35 249 SER B N 1
ATOM 2479 C CA . SER B 1 109 ? 47.873 30.530 -9.639 1.00 4.91 249 SER B CA 1
ATOM 2480 C C . SER B 1 109 ? 47.482 31.127 -10.997 1.00 4.33 249 SER B C 1
ATOM 2481 O O . SER B 1 109 ? 47.717 32.301 -11.228 1.00 4.08 249 SER B O 1
ATOM 2484 N N . ALA B 1 110 ? 46.902 30.330 -11.900 1.00 3.40 250 ALA B N 1
ATOM 2485 C CA . ALA B 1 110 ? 46.459 30.861 -13.195 1.00 4.11 250 ALA B CA 1
ATOM 2486 C C . ALA B 1 110 ? 45.382 31.973 -12.997 1.00 3.93 250 ALA B C 1
ATOM 2487 O O . ALA B 1 110 ? 45.372 33.000 -13.703 1.00 4.45 250 ALA B O 1
ATOM 2489 N N . PHE B 1 111 ? 44.485 31.792 -12.046 1.00 3.89 251 PHE B N 1
ATOM 2490 C CA . PHE B 1 111 ? 43.401 32.782 -11.838 1.00 5.50 251 PHE B CA 1
ATOM 2491 C C . PHE B 1 111 ? 44.015 34.055 -11.281 1.00 5.60 251 PHE B C 1
ATOM 2492 O O . PHE B 1 111 ? 43.608 35.145 -11.638 1.00 6.18 251 PHE B O 1
ATOM 2500 N N . ILE B 1 112 ? 45.017 33.914 -10.422 1.00 5.17 252 ILE B N 1
ATOM 2501 C CA . ILE B 1 112 ? 45.646 35.100 -9.837 1.00 6.15 252 ILE B CA 1
ATOM 2502 C C . ILE B 1 112 ? 46.411 35.867 -10.907 1.00 6.38 252 ILE B C 1
ATOM 2503 O O . ILE B 1 112 ? 46.351 37.107 -10.966 1.00 6.65 252 ILE B O 1
ATOM 2508 N N . HIS B 1 113 ? 47.141 35.136 -11.756 1.00 5.90 253 HIS B N 1
ATOM 2509 C CA . HIS B 1 113 ? 47.711 35.773 -12.955 1.00 6.57 253 HIS B CA 1
ATOM 2510 C C . HIS B 1 113 ? 46.661 36.486 -13.814 1.00 5.24 253 HIS B C 1
ATOM 2511 O O . HIS B 1 113 ? 46.917 37.621 -14.267 1.00 4.17 253 HIS B O 1
ATOM 2518 N N . LYS B 1 114 ? 45.501 35.842 -14.036 1.00 4.67 254 LYS B N 1
ATOM 2519 C CA . LYS B 1 114 ? 44.425 36.464 -14.817 1.00 4.84 254 LYS B CA 1
ATOM 2520 C C . LYS B 1 114 ? 44.038 37.801 -14.171 1.00 5.00 254 LYS B C 1
ATOM 2521 O O . LYS B 1 114 ? 43.976 38.839 -14.856 1.00 5.79 254 LYS B O 1
ATOM 2527 N N . ILE B 1 115 ? 43.825 37.792 -12.856 1.00 3.70 255 ILE B N 1
ATOM 2528 C CA . ILE B 1 115 ? 43.489 39.025 -12.141 1.00 3.78 255 ILE B CA 1
ATOM 2529 C C . ILE B 1 115 ? 44.574 40.093 -12.293 1.00 3.53 255 ILE B C 1
ATOM 2530 O O . ILE B 1 115 ? 44.264 41.257 -12.601 1.00 2.62 255 ILE B O 1
ATOM 2535 N N . GLY B 1 116 ? 45.841 39.699 -12.141 1.00 3.16 256 GLY B N 1
ATOM 2536 C CA . GLY B 1 116 ? 46.917 40.666 -12.146 1.00 2.65 256 GLY B CA 1
ATOM 2537 C C . GLY B 1 116 ? 47.151 41.347 -13.498 1.00 4.53 256 GLY B C 1
ATOM 2538 O O . GLY B 1 116 ? 47.631 42.487 -13.564 1.00 3.29 256 GLY B O 1
ATOM 2539 N N . TYR B 1 117 ? 46.819 40.628 -14.574 1.00 5.47 257 TYR B N 1
ATOM 2540 C CA . TYR B 1 117 ? 47.060 41.107 -15.933 1.00 5.45 257 TYR B CA 1
ATOM 2541 C C . TYR B 1 117 ? 45.796 41.721 -16.577 1.00 6.83 257 TYR B C 1
ATOM 2542 O O . TYR B 1 117 ? 45.849 42.232 -17.677 1.00 6.82 257 TYR B O 1
ATOM 2551 N N . THR B 1 118 ? 44.674 41.656 -15.886 1.00 8.21 258 THR B N 1
ATOM 2552 C CA . THR B 1 118 ? 43.429 42.264 -16.341 1.00 10.83 258 THR B CA 1
ATOM 2553 C C . THR B 1 118 ? 43.451 43.747 -16.027 1.00 12.98 258 THR B C 1
ATOM 2554 O O . THR B 1 118 ? 43.641 44.123 -14.878 1.00 14.32 258 THR B O 1
ATOM 2558 N N . GLU B 1 119 ? 43.295 44.596 -17.046 1.00 16.29 259 GLU B N 1
ATOM 2559 C CA . GLU B 1 119 ? 42.941 46.013 -16.821 1.00 19.64 259 GLU B CA 1
ATOM 2560 C C . GLU B 1 119 ? 41.466 45.967 -16.435 1.00 20.60 259 GLU B C 1
ATOM 2561 O O . GLU B 1 119 ? 40.652 45.434 -17.176 1.00 22.32 259 GLU B O 1
ATOM 2567 N N . PHE B 1 120 ? 41.082 46.474 -15.289 1.00 22.75 260 PHE B N 1
ATOM 2568 C CA . PHE B 1 120 ? 39.678 46.304 -14.899 1.00 24.77 260 PHE B CA 1
ATOM 2569 C C . PHE B 1 120 ? 38.684 47.204 -15.680 1.00 25.37 260 PHE B C 1
ATOM 2570 O O . PHE B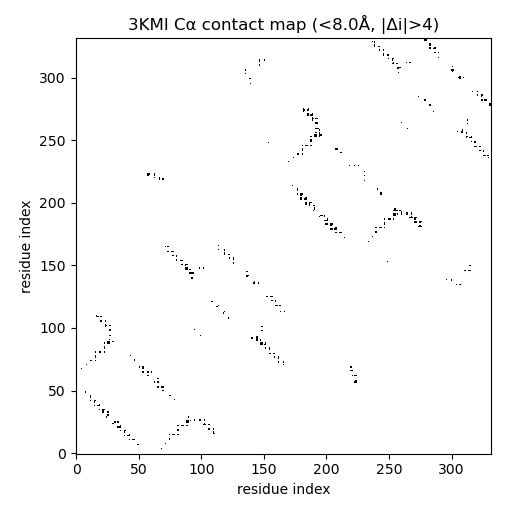 1 120 ? 38.849 48.429 -15.730 1.00 25.47 260 PHE B O 1
ATOM 2578 N N . GLU B 1 121 ? 37.670 46.584 -16.292 1.00 25.83 261 GLU B N 1
ATOM 2579 C CA . GLU B 1 121 ? 36.540 47.322 -16.881 1.00 26.31 261 GLU B CA 1
ATOM 2580 C C . GLU B 1 121 ? 35.179 46.917 -16.280 1.00 26.58 261 GLU B C 1
ATOM 2581 O O . GLU B 1 121 ? 34.260 47.749 -16.124 1.00 27.04 261 GLU B O 1
ATOM 2587 N N . GLU B 1 123 ? 32.146 46.289 -14.539 1.00 25.98 263 GLU B N 1
ATOM 2588 C CA . GLU B 1 123 ? 31.890 45.008 -15.190 1.00 26.04 263 GLU B CA 1
ATOM 2589 C C . GLU B 1 123 ? 32.738 43.880 -14.605 1.00 25.97 263 GLU B C 1
ATOM 2590 O O . GLU B 1 123 ? 32.302 43.163 -13.684 1.00 26.53 263 GLU B O 1
ATOM 2592 N N . THR B 1 124 ? 33.957 43.774 -15.148 1.00 25.56 264 THR B N 1
ATOM 2593 C CA . THR B 1 124 ? 34.951 42.707 -14.919 1.00 24.31 264 THR B CA 1
ATOM 2594 C C . THR B 1 124 ? 35.136 42.232 -13.454 1.00 23.11 264 THR B C 1
ATOM 2595 O O . THR B 1 124 ? 35.352 41.039 -13.193 1.00 21.86 264 THR B O 1
ATOM 2599 N N . GLY B 1 125 ? 35.027 43.160 -12.508 1.00 22.09 265 GLY B N 1
ATOM 2600 C CA . GLY B 1 125 ? 35.013 42.797 -11.090 1.00 20.20 265 GLY B CA 1
ATOM 2601 C C . GLY B 1 125 ? 34.098 41.610 -10.823 1.00 18.48 265 GLY B C 1
ATOM 2602 O O . GLY B 1 125 ? 34.496 40.629 -10.201 1.00 17.40 265 GLY B O 1
ATOM 2603 N N . ASN B 1 126 ? 32.874 41.703 -11.335 1.00 17.19 266 ASN B N 1
ATOM 2604 C CA . ASN B 1 126 ? 31.903 40.628 -11.208 1.00 15.52 266 ASN B CA 1
ATOM 2605 C C . ASN B 1 126 ? 32.166 39.304 -11.964 1.00 13.60 266 ASN B C 1
ATOM 2606 O O . ASN B 1 126 ? 31.952 38.249 -11.360 1.00 12.52 266 ASN B O 1
ATOM 2611 N N . LEU B 1 127 ? 32.651 39.341 -13.224 1.00 10.82 267 LEU B N 1
ATOM 2612 C CA . LEU B 1 127 ? 33.087 38.093 -13.926 1.00 9.24 267 LEU B CA 1
ATOM 2613 C C . LEU B 1 127 ? 34.193 37.420 -13.106 1.00 7.51 267 LEU B C 1
ATOM 2614 O O . LEU B 1 127 ? 34.217 36.185 -12.927 1.00 5.73 267 LEU B O 1
ATOM 2619 N N . LEU B 1 128 ? 35.106 38.233 -12.593 1.00 5.36 268 LEU B N 1
ATOM 2620 C CA . LEU B 1 128 ? 36.165 37.651 -11.776 1.00 5.66 268 LEU B CA 1
ATOM 2621 C C . LEU B 1 128 ? 35.639 37.078 -10.487 1.00 4.84 268 LEU B C 1
ATOM 2622 O O . LEU B 1 128 ? 36.021 35.982 -10.101 1.00 3.92 268 LEU B O 1
ATOM 2627 N N . LEU B 1 129 ? 34.764 37.815 -9.821 1.00 5.27 269 LEU B N 1
ATOM 2628 C CA . LEU B 1 129 ? 34.164 37.317 -8.594 1.00 6.05 269 LEU B CA 1
ATOM 2629 C C . LEU B 1 129 ? 33.413 36.003 -8.870 1.00 5.92 269 LEU B C 1
ATOM 2630 O O . LEU B 1 129 ? 33.467 35.069 -8.072 1.00 5.78 269 LEU B O 1
ATOM 2635 N N . GLU B 1 130 ? 32.733 35.943 -10.006 1.00 5.99 270 GLU B N 1
ATOM 2636 C CA . GLU B 1 130 ? 31.981 34.741 -10.382 1.00 7.02 270 GLU B CA 1
ATOM 2637 C C . GLU B 1 130 ? 32.914 33.551 -10.629 1.00 6.73 270 GLU B C 1
ATOM 2638 O O . GLU B 1 130 ? 32.589 32.417 -10.277 1.00 6.68 270 GLU B O 1
ATOM 2644 N N . GLU B 1 131 ? 34.071 33.813 -11.225 1.00 5.75 271 GLU B N 1
ATOM 2645 C CA . GLU B 1 131 ? 35.054 32.741 -11.443 1.00 6.02 271 GLU B CA 1
ATOM 2646 C C . GLU B 1 131 ? 35.612 32.257 -10.102 1.00 6.74 271 GLU B C 1
ATOM 2647 O O . GLU B 1 131 ? 35.748 31.041 -9.879 1.00 5.59 271 GLU B O 1
ATOM 2653 N N . LEU B 1 132 ? 35.949 33.219 -9.226 1.00 6.08 272 LEU B N 1
ATOM 2654 C CA . LEU B 1 132 ? 36.347 32.877 -7.875 1.00 7.17 272 LEU B CA 1
ATOM 2655 C C . LEU B 1 132 ? 35.302 32.031 -7.128 1.00 6.53 272 LEU B C 1
ATOM 2656 O O . LEU B 1 132 ? 35.676 31.079 -6.487 1.00 6.58 272 LEU B O 1
ATOM 2661 N N . LYS B 1 133 ? 34.011 32.363 -7.227 1.00 7.09 273 LYS B N 1
ATOM 2662 C CA . LYS B 1 133 ? 32.961 31.543 -6.605 1.00 8.45 273 LYS B CA 1
ATOM 2663 C C . LYS B 1 133 ? 32.954 30.091 -7.085 1.00 8.56 273 LYS B C 1
ATOM 2664 O O . LYS B 1 133 ? 32.806 29.166 -6.282 1.00 8.53 273 LYS B O 1
ATOM 2670 N N . ARG B 1 134 ? 33.076 29.885 -8.396 1.00 8.21 274 ARG B N 1
ATOM 2671 C CA . ARG B 1 134 ? 33.107 28.522 -8.951 1.00 8.40 274 ARG B CA 1
ATOM 2672 C C . ARG B 1 134 ? 34.303 27.748 -8.399 1.00 8.86 274 ARG B C 1
ATOM 2673 O O . ARG B 1 134 ? 34.218 26.559 -8.155 1.00 8.13 274 ARG B O 1
ATOM 2681 N N . LEU B 1 135 ? 35.435 28.431 -8.240 1.00 8.51 275 LEU B N 1
ATOM 2682 C CA . LEU B 1 135 ? 36.632 27.811 -7.710 1.00 9.91 275 LEU B CA 1
ATOM 2683 C C . LEU B 1 135 ? 36.430 27.391 -6.237 1.00 9.52 275 LEU B C 1
ATOM 2684 O O . LEU B 1 135 ? 36.805 26.286 -5.843 1.00 9.62 275 LEU B O 1
ATOM 2705 N N . ILE B 1 137 ? 33.526 26.741 -4.828 1.00 10.83 277 ILE B N 1
ATOM 2706 C CA . ILE B 1 137 ? 32.566 25.615 -4.879 1.00 12.18 277 ILE B CA 1
ATOM 2707 C C . ILE B 1 137 ? 33.294 24.325 -5.276 1.00 13.31 277 ILE B C 1
ATOM 2708 O O . ILE B 1 137 ? 33.106 23.280 -4.659 1.00 12.36 277 ILE B O 1
ATOM 2713 N N . SER B 1 138 ? 34.155 24.441 -6.287 1.00 14.87 278 SER B N 1
ATOM 2714 C CA . SER B 1 138 ? 34.939 23.336 -6.820 1.00 18.03 278 SER B CA 1
ATOM 2715 C C . SER B 1 138 ? 35.847 22.748 -5.740 1.00 19.04 278 SER B C 1
ATOM 2716 O O . SER B 1 138 ? 35.893 21.526 -5.540 1.00 19.59 278 SER B O 1
ATOM 2735 N N . LYS B 1 140 ? 35.551 23.210 -2.482 1.00 21.33 280 LYS B N 1
ATOM 2736 C CA . LYS B 1 140 ? 34.768 22.755 -1.318 1.00 21.68 280 LYS B CA 1
ATOM 2737 C C . LYS B 1 140 ? 34.186 21.376 -1.540 1.00 22.17 280 LYS B C 1
ATOM 2738 O O . LYS B 1 140 ? 33.809 20.695 -0.585 1.00 22.06 280 LYS B O 1
ATOM 2744 N N . ASN B 1 141 ? 34.107 20.974 -2.803 1.00 22.53 281 ASN B N 1
ATOM 2745 C CA . ASN B 1 141 ? 33.517 19.690 -3.167 1.00 23.08 281 ASN B CA 1
ATOM 2746 C C . ASN B 1 141 ? 34.532 18.563 -3.325 1.00 23.39 281 ASN B C 1
ATOM 2747 O O . ASN B 1 141 ? 34.170 17.439 -3.663 1.00 23.84 281 ASN B O 1
ATOM 2752 N N . GLN B 1 142 ? 35.797 18.884 -3.057 1.00 24.16 282 GLN B N 1
ATOM 2753 C CA . GLN B 1 142 ? 36.876 17.913 -2.928 1.00 24.88 282 GLN B CA 1
ATOM 2754 C C . GLN B 1 142 ? 36.686 17.046 -1.678 1.00 25.51 282 GLN B C 1
ATOM 2755 O O . GLN B 1 142 ? 36.153 17.526 -0.670 1.00 25.76 282 GLN B O 1
ATOM 2761 N N . PRO B 1 143 ? 37.122 15.769 -1.735 1.00 25.92 283 PRO B N 1
ATOM 2762 C CA . PRO B 1 143 ? 37.058 14.908 -0.555 1.00 26.46 283 PRO B CA 1
ATOM 2763 C C . PRO B 1 143 ? 37.993 15.419 0.531 1.00 26.73 283 PRO B C 1
ATOM 2764 O O . PRO B 1 143 ? 39.048 15.977 0.227 1.00 27.38 283 PRO B O 1
ATOM 2768 N N . LEU B 1 144 ? 37.608 15.228 1.783 1.00 27.40 284 LEU B N 1
ATOM 2769 C CA . LEU B 1 144 ? 38.413 15.664 2.926 1.00 27.59 284 LEU B CA 1
ATOM 2770 C C . LEU B 1 144 ? 39.913 15.374 2.745 1.00 27.21 284 LEU B C 1
ATOM 2771 O O . LEU B 1 144 ? 40.280 14.358 2.163 1.00 27.11 284 LEU B O 1
ATOM 2776 N N . PRO B 1 145 ? 40.777 16.268 3.250 1.00 27.25 285 PRO B N 1
ATOM 2777 C CA . PRO B 1 145 ? 42.229 16.071 3.173 1.00 27.42 285 PRO B CA 1
ATOM 2778 C C . PRO B 1 145 ? 42.714 14.872 4.001 1.00 27.89 285 PRO B C 1
ATOM 2779 O O . PRO B 1 145 ? 42.638 14.887 5.236 1.00 28.41 285 PRO B O 1
ATOM 2783 N N . VAL B 1 146 ? 43.211 13.847 3.316 1.00 27.91 286 VAL B N 1
ATOM 2784 C CA . VAL B 1 146 ? 43.663 12.617 3.966 1.00 27.78 286 VAL B CA 1
ATOM 2785 C C . VAL B 1 146 ? 44.963 12.833 4.738 1.00 27.64 286 VAL B C 1
ATOM 2786 O O . VAL B 1 146 ? 45.011 12.681 5.951 1.00 27.97 286 VAL B O 1
ATOM 2788 N N . ASP B 1 147 ? 46.015 13.193 4.018 1.00 27.53 287 ASP B N 1
ATOM 2789 C CA . ASP B 1 147 ? 47.315 13.475 4.609 1.00 26.88 287 ASP B CA 1
ATOM 2790 C C . ASP B 1 147 ? 47.288 14.787 5.393 1.00 26.16 287 ASP B C 1
ATOM 2791 O O . ASP B 1 147 ? 46.421 15.636 5.161 1.00 25.98 287 ASP B O 1
ATOM 2796 N N . ARG B 1 148 ? 48.242 14.953 6.308 1.00 25.17 288 ARG B N 1
ATOM 2797 C CA . ARG B 1 148 ? 48.505 16.268 6.894 1.00 24.52 288 ARG B CA 1
ATOM 2798 C C . ARG B 1 148 ? 49.041 17.248 5.836 1.00 24.14 288 ARG B C 1
ATOM 2799 O O . ARG B 1 148 ? 48.562 18.388 5.736 1.00 24.15 288 ARG B O 1
ATOM 2807 N N . THR B 1 149 ? 50.020 16.801 5.046 1.00 23.49 289 THR B N 1
ATOM 2808 C CA . THR B 1 149 ? 50.607 17.636 3.989 1.00 22.98 289 THR B CA 1
ATOM 2809 C C . THR B 1 149 ? 49.518 18.160 3.043 1.00 22.55 289 THR B C 1
ATOM 2810 O O . THR B 1 149 ? 49.629 19.272 2.492 1.00 22.41 289 THR B O 1
ATOM 2814 N N . GLU B 1 150 ? 48.448 17.376 2.909 1.00 21.41 290 GLU B N 1
ATOM 2815 C CA . GLU B 1 150 ? 47.346 17.714 2.029 1.00 20.61 290 GLU B CA 1
ATOM 2816 C C . GLU B 1 150 ? 46.377 18.678 2.679 1.00 19.56 290 GLU B C 1
ATOM 2817 O O . GLU B 1 150 ? 45.903 19.613 2.037 1.00 19.44 290 GLU B O 1
ATOM 2823 N N . PHE B 1 151 ? 46.070 18.438 3.947 1.00 18.60 291 PHE B N 1
ATOM 2824 C CA . PHE B 1 151 ? 45.223 19.332 4.690 1.00 17.43 291 PHE B CA 1
ATOM 2825 C C . PHE B 1 151 ? 45.860 20.719 4.729 1.00 16.19 291 PHE B C 1
ATOM 2826 O O . PHE B 1 151 ? 45.165 21.725 4.630 1.00 16.48 291 PHE B O 1
ATOM 2834 N N . GLU B 1 152 ? 47.178 20.749 4.913 1.00 14.75 292 GLU B N 1
ATOM 2835 C CA . GLU B 1 152 ? 47.926 21.986 5.007 1.00 14.21 292 GLU B CA 1
ATOM 2836 C C . GLU B 1 152 ? 47.891 22.746 3.673 1.00 13.20 292 GLU B C 1
ATOM 2837 O O . GLU B 1 152 ? 47.709 23.958 3.653 1.00 12.79 292 GLU B O 1
ATOM 2843 N N . ASN B 1 153 ? 48.062 22.039 2.558 1.00 12.49 293 ASN B N 1
ATOM 2844 C CA . ASN B 1 153 ? 47.925 22.706 1.244 1.00 12.50 293 ASN B CA 1
ATOM 2845 C C . ASN B 1 153 ? 46.495 23.205 0.994 1.00 12.03 293 ASN B C 1
ATOM 2846 O O . ASN B 1 153 ? 46.301 24.338 0.548 1.00 11.17 293 ASN B O 1
ATOM 2851 N N . ARG B 1 154 ? 45.512 22.351 1.303 1.00 11.36 294 ARG B N 1
ATOM 2852 C CA . ARG B 1 154 ? 44.091 22.689 1.214 1.00 11.05 294 ARG B CA 1
ATOM 2853 C C . ARG B 1 154 ? 43.712 23.925 2.050 1.00 11.05 294 ARG B C 1
ATOM 2854 O O . ARG B 1 154 ? 42.950 24.789 1.573 1.00 11.15 294 ARG B O 1
ATOM 2862 N N . ALA B 1 155 ? 44.215 23.984 3.289 1.00 9.98 295 ALA B N 1
ATOM 2863 C CA . ALA B 1 155 ? 43.970 25.097 4.188 1.00 8.77 295 ALA B CA 1
ATOM 2864 C C . ALA B 1 155 ? 44.510 26.353 3.546 1.00 8.19 295 ALA B C 1
ATOM 2865 O O . ALA B 1 155 ? 43.813 27.364 3.503 1.00 7.17 295 ALA B O 1
ATOM 2867 N N . ILE B 1 156 ? 45.739 26.293 3.029 1.00 6.95 296 ILE B N 1
ATOM 2868 C CA . ILE B 1 156 ? 46.355 27.493 2.460 1.00 6.80 296 ILE B CA 1
ATOM 2869 C C . ILE B 1 156 ? 45.561 28.020 1.259 1.00 7.47 296 ILE B C 1
ATOM 2870 O O . ILE B 1 156 ? 45.382 29.231 1.106 1.00 8.10 296 ILE B O 1
ATOM 2875 N N . LEU B 1 157 ? 45.095 27.112 0.406 1.00 7.15 297 LEU B N 1
ATOM 2876 C CA . LEU B 1 157 ? 44.315 27.498 -0.779 1.00 6.38 297 LEU B CA 1
ATOM 2877 C C . LEU B 1 157 ? 42.949 28.084 -0.425 1.00 5.58 297 LEU B C 1
ATOM 2878 O O . LEU B 1 157 ? 42.461 29.010 -1.085 1.00 4.84 297 LEU B O 1
ATOM 2883 N N . PHE B 1 158 ? 42.320 27.509 0.589 1.00 5.29 298 PHE B N 1
ATOM 2884 C CA . PHE B 1 158 ? 41.055 28.036 1.146 1.00 5.31 298 PHE B CA 1
ATOM 2885 C C . PHE B 1 158 ? 41.221 29.456 1.717 1.00 4.76 298 PHE B C 1
ATOM 2886 O O . PHE B 1 158 ? 40.433 30.368 1.421 1.00 4.20 298 PHE B O 1
ATOM 2894 N N . LEU B 1 159 ? 42.265 29.654 2.504 1.00 4.59 299 LEU B N 1
ATOM 2895 C CA . LEU B 1 159 ? 42.547 30.987 3.067 1.00 5.28 299 LEU B CA 1
ATOM 2896 C C . LEU B 1 159 ? 42.788 31.978 1.917 1.00 5.71 299 LEU B C 1
ATOM 2897 O O . LEU B 1 159 ? 42.292 33.121 1.942 1.00 6.44 299 LEU B O 1
ATOM 2902 N N . CYS B 1 160 ? 43.563 31.563 0.921 1.00 5.10 300 CYS B N 1
ATOM 2903 C CA . CYS B 1 160 ? 43.779 32.420 -0.268 1.00 5.39 300 CYS B CA 1
ATOM 2904 C C . CYS B 1 160 ? 42.493 32.803 -1.032 1.00 5.28 300 CYS B C 1
ATOM 2905 O O . CYS B 1 160 ? 42.343 33.959 -1.396 1.00 6.18 300 CYS B O 1
ATOM 2908 N N . LEU B 1 161 ? 41.615 31.830 -1.316 1.00 5.01 301 LEU B N 1
ATOM 2909 C CA . LEU B 1 161 ? 40.333 32.119 -2.003 1.00 6.60 301 LEU B CA 1
ATOM 2910 C C . LEU B 1 161 ? 39.536 33.142 -1.176 1.00 5.94 301 LEU B C 1
ATOM 2911 O O . LEU B 1 161 ? 38.937 34.067 -1.713 1.00 5.80 301 LEU B O 1
ATOM 2916 N N . THR B 1 162 ? 39.529 32.948 0.138 1.00 6.00 302 THR B N 1
ATOM 2917 C CA . THR B 1 162 ? 38.770 33.808 1.058 1.00 5.51 302 THR B CA 1
ATOM 2918 C C . THR B 1 162 ? 39.245 35.249 0.924 1.00 6.50 302 THR B C 1
ATOM 2919 O O . THR B 1 162 ? 38.450 36.186 0.704 1.00 5.78 302 THR B O 1
ATOM 2923 N N . GLU B 1 163 ? 40.551 35.448 1.010 1.00 6.93 303 GLU B N 1
ATOM 2924 C CA . GLU B 1 163 ? 41.092 36.816 0.908 1.00 7.57 303 GLU B CA 1
ATOM 2925 C C . GLU B 1 163 ? 40.962 37.418 -0.495 1.00 8.00 303 GLU B C 1
ATOM 2926 O O . GLU B 1 163 ? 40.775 38.623 -0.635 1.00 8.65 303 GLU B O 1
ATOM 2932 N N . LEU B 1 164 ? 41.069 36.590 -1.540 1.00 6.96 304 LEU B N 1
ATOM 2933 C CA . LEU B 1 164 ? 40.988 37.090 -2.897 1.00 7.80 304 LEU B CA 1
ATOM 2934 C C . LEU B 1 164 ? 39.595 37.622 -3.167 1.00 6.90 304 LEU B C 1
ATOM 2935 O O . LEU B 1 164 ? 39.435 38.513 -3.960 1.00 7.02 304 LEU B O 1
ATOM 2940 N N . LYS B 1 165 ? 38.591 37.087 -2.482 1.00 6.73 305 LYS B N 1
ATOM 2941 C CA . LYS B 1 165 ? 37.246 37.641 -2.608 1.00 6.80 305 LYS B CA 1
ATOM 2942 C C . LYS B 1 165 ? 37.223 39.108 -2.165 1.00 7.81 305 LYS B C 1
ATOM 2943 O O . LYS B 1 165 ? 36.748 40.011 -2.899 1.00 7.65 305 LYS B O 1
ATOM 2949 N N . GLN B 1 166 ? 37.776 39.362 -0.985 1.00 7.37 306 GLN B N 1
ATOM 2950 C CA . GLN B 1 166 ? 37.880 40.740 -0.521 1.00 8.34 306 GLN B CA 1
ATOM 2951 C C . GLN B 1 166 ? 38.725 41.612 -1.456 1.00 8.07 306 GLN B C 1
ATOM 2952 O O . GLN B 1 166 ? 38.392 42.783 -1.652 1.00 5.96 306 GLN B O 1
ATOM 2958 N N . PHE B 1 167 ? 39.788 41.037 -2.033 1.00 7.87 307 PHE B N 1
ATOM 2959 C CA . PHE B 1 167 ? 40.638 41.767 -2.973 1.00 8.67 307 PHE B CA 1
ATOM 2960 C C . PHE B 1 167 ? 39.829 42.219 -4.194 1.00 8.66 307 PHE B C 1
ATOM 2961 O O . PHE B 1 167 ? 39.993 43.343 -4.657 1.00 9.32 307 PHE B O 1
ATOM 2969 N N . LEU B 1 168 ? 38.991 41.335 -4.734 1.00 8.15 308 LEU B N 1
ATOM 2970 C CA . LEU B 1 168 ? 38.192 41.652 -5.904 1.00 7.95 308 LEU B CA 1
ATOM 2971 C C . LEU B 1 168 ? 37.089 42.672 -5.587 1.00 8.30 308 LEU B C 1
ATOM 2972 O O . LEU B 1 168 ? 36.753 43.496 -6.432 1.00 8.20 308 LEU B O 1
ATOM 2977 N N . VAL B 1 169 ? 36.505 42.556 -4.393 1.00 9.31 309 VAL B N 1
ATOM 2978 C CA . VAL B 1 169 ? 35.496 43.499 -3.885 1.00 10.43 309 VAL B CA 1
ATOM 2979 C C . VAL B 1 169 ? 36.141 44.891 -3.770 1.00 11.02 309 VAL B C 1
ATOM 2980 O O . VAL B 1 169 ? 35.542 45.885 -4.212 1.00 11.13 309 VAL B O 1
ATOM 2984 N N . ASN B 1 170 ? 37.365 44.943 -3.234 1.00 10.92 310 ASN B N 1
ATOM 2985 C CA . ASN B 1 170 ? 38.128 46.191 -3.134 1.00 11.49 310 ASN B CA 1
ATOM 2986 C C . ASN B 1 170 ? 38.493 46.792 -4.485 1.00 11.73 310 ASN B C 1
ATOM 2987 O O . ASN B 1 170 ? 38.410 48.006 -4.667 1.00 12.23 310 ASN B O 1
ATOM 2992 N N . ARG B 1 171 ? 38.921 45.957 -5.436 1.00 11.89 311 ARG B N 1
ATOM 2993 C CA . ARG B 1 171 ? 39.296 46.455 -6.761 1.00 12.43 311 ARG B CA 1
ATOM 2994 C C . ARG B 1 171 ? 38.078 47.041 -7.462 1.00 12.22 311 ARG B C 1
ATOM 2995 O O . ARG B 1 171 ? 38.171 48.075 -8.125 1.00 11.56 311 ARG B O 1
ATOM 3003 N N . LYS B 1 172 ? 36.940 46.375 -7.289 1.00 12.13 312 LYS B N 1
ATOM 3004 C CA . LYS B 1 172 ? 35.648 46.857 -7.803 1.00 13.55 312 LYS B CA 1
ATOM 3005 C C . LYS B 1 172 ? 35.303 48.215 -7.199 1.00 13.33 312 LYS B C 1
ATOM 3006 O O . LYS B 1 172 ? 34.936 49.131 -7.939 1.00 14.71 312 LYS B O 1
ATOM 3012 N N . HIS B 1 173 ? 35.462 48.350 -5.875 1.00 13.82 313 HIS B N 1
ATOM 3013 C CA . HIS B 1 173 ? 35.272 49.623 -5.143 1.00 13.57 313 HIS B CA 1
ATOM 3014 C C . HIS B 1 173 ? 36.151 50.692 -5.770 1.00 14.95 313 HIS B C 1
ATOM 3015 O O . HIS B 1 173 ? 35.661 51.770 -6.169 1.00 14.71 313 HIS B O 1
ATOM 3022 N N . ALA B 1 174 ? 37.437 50.375 -5.884 1.00 16.24 314 ALA B N 1
ATOM 3023 C CA . ALA B 1 174 ? 38.413 51.342 -6.353 1.00 19.70 314 ALA B CA 1
ATOM 3024 C C . ALA B 1 174 ? 38.097 51.822 -7.788 1.00 22.41 314 ALA B C 1
ATOM 3025 O O . ALA B 1 174 ? 38.262 53.011 -8.096 1.00 22.09 314 ALA B O 1
ATOM 3027 N N . GLN B 1 175 ? 37.597 50.905 -8.626 1.00 25.95 315 GLN B N 1
ATOM 3028 C CA . GLN B 1 175 ? 37.164 51.210 -10.002 1.00 30.84 315 GLN B CA 1
ATOM 3029 C C . GLN B 1 175 ? 35.935 52.105 -10.031 1.00 34.15 315 GLN B C 1
ATOM 3030 O O . GLN B 1 175 ? 35.815 52.971 -10.904 1.00 34.57 315 GLN B O 1
ATOM 3052 N N . LEU B 1 177 ? 34.968 54.345 -8.035 1.00 40.72 317 LEU B N 1
ATOM 3053 C CA . LEU B 1 177 ? 35.129 55.700 -7.534 1.00 43.01 317 LEU B CA 1
ATOM 3054 C C . LEU B 1 177 ? 34.980 56.776 -8.609 1.00 43.97 317 LEU B C 1
ATOM 3055 O O . LEU B 1 177 ? 35.265 56.591 -9.806 1.00 44.68 317 LEU B O 1
#

Nearest PDB structures (foldseek):
  3kmi-assembly1_A  TM=1.004E+00  e=4.592E-20  Clostridioides difficile 630
  3kmi-assembly1_B  TM=9.772E-01  e=4.361E-18  Clostridioides difficile 630
  3kmi-assembly1_B  TM=1.002E+00  e=4.084E-21  Clostridioides difficile 630
  3kmi-assembly1_A  TM=9.843E-01  e=1.479E-18  Clostridioides difficile 630
  6z0c-assembly1_A  TM=2.479E-01  e=1.536E+00  Escherichia coli

CATH classification: 1.20.120.940

Foldseek 3Di:
DVVVLVVLLVVLLLLLLVLLLQLLVCLVVVPDDTCNVVSLVVSVVSVVVQLVVLVVCPVPDDVVSSVLRVVSVLSVLSSVLSVVSNVLSNPQPDNDPLSNVLSVLSNCVSPDDDDDCRLVVSLVVLVVSVCCPDPDDPDDNRVSNVVSSVVNSVSVNSSSVSVVVSVD/DCVVLLVVLLLLLLQLLLQLLVCLQVVPDDGCNVVSLVVNVCSVCVVVVVLVVCVPPDDDVVSVVSVVLVLSVLSSVLSVVLNVLSNPQPHRDPLSNVVSVLSNVVSPDPDDVVLVVSLVVLVVSCCVPDPPQDDPSRNSNVVSVVSNSVSVNVNSVSVVVSCD

Sequence (332 aa):
NIHKIHHEVQQKKLQEEVSIVLIDIADIIVNPKKENGYSRDLYTLNSLIDSSISETYDNINNNTLLLSDTRFFFLEHDIIKSSQRDILENLLYSSYVVSSQLNSTPPQAHILSAFIHKIGYTEEFEAETGNLLLEEELKRLISKNQPLLPVDRRTTEFENNRRAILFFLCLTELKQFLVNRKHHAQLKIHEVQKKLQQEEVSIVLIDIADIIVVNPKKEENNGGYSSRDLYTLNSSLIIDSSSISETYDNINNTLLSDDTRFFLEHHDIIKSSQRDILENLYSYVSQQLNSTPPQQAHILSAFIHKIGYTEFEETGNLLLEELKRLISKNQPLPVDRTEFENRAILFLCLTELKQFLVNRKHAQL

Secondary structure (DSSP, 8-state):
-HHHHHHHHHHHHHHHHHHHHHHHHHHH-TTS--SHHHHHHHHHHHHHHHHHHHHHTGGGS-HHHHHHHHH--HHHHHHHHHHHHHHHHTT-S---HHHHHHHHHHHHHHHPPP-TTHHHHHHHHHHH-----SPPPSSHHHHHHHHHHHHHHHHHHHHHHHHHHH--/--HHHHHHHHHHHHHHHHHHHHHHHSTTS--SHHHHHHHHHHHHHHHHHHHHHTTTTS-HHHHHHHHH--HHHHHHHHHHHHHHHHTT-SS--HHHHHHHHHHHHHHHPPP--HHHHHHHHHHH-----S----SHHHHHHHHHHHHHHHHHHHHHHHHHHH--

InterPro domains:
  IPR010343 Aromatic acid exporter family member 1 [PF06081] (7-143)
  IPR021062 Putative aromatic acid exporter, C-terminal [PF11728] (148-309)
  IPR038323 Putative aromatic acid exporter, C-terminal domain superfamily [G3DSA:1.20.120.940] (141-317)
  IPR052984 UPF0421 [PTHR40064] (6-311)

Radius of gyration: 20.8 Å; Cα contacts (8 Å, |Δi|>4): 291; chains: 2; bounding box: 41×65×46 Å

B-factor: mean 16.71, std 9.71, range [2.0, 63.54]

Organism: Clostridioides difficile (strain 630) (NCBI:txid272563)

Solvent-accessible surface area: 17423 Å² total